Protein AF-A0A8J4YJU1-F1 (afdb_monomer_lite)

Foldseek 3Di:
DPPDQPALPLPPQVVLLVLLLVLLVVQCVPDDPLLVLLSVLLNCSSVVHQDPDDDDQDDDDPPCVSSVLSVLSVCLRVVVVDPDDPVRNVVSSVSNSCCSRQVSSLVSQPPDLLCNLVSLLVSLQVLVVCCVVPVVSSVVVNVVSFQVCLVNKQQSLLSPLVDPVQDLVLNLLLLVQLPPDPDDDDPTCNGDDPDSNPDGSSNRHDPNNCVNCVVVVHPPVVSPDRVVVVVVPVPDDDD

Organism: Chionoecetes opilio (NCBI:txid41210)

Radius of gyration: 21.13 Å; chains: 1; bounding box: 60×38×62 Å

Secondary structure (DSSP, 8-state):
----------TT-HHHHHHHHHHHHHHTTT--HHHHHHHHHHHHHHHTPPPS--PPPPP--TT-HHHHHHHHHHHHHTGGGS---HHHHHHHHHHHHHIIIIIHHHHHHTT-TTTHHHHHHHHHHHHHHHTTT-HHHHHHHHHHHHHSGGGG-HHHHGGGGG-SSS-HHHHHHHHHHHHH-S---S----S--S-GGG--HHHH--GGGGHHHHHTT--TTSSSS-THHHHTTS-----

Structure (mmCIF, N/CA/C/O backbone):
data_AF-A0A8J4YJU1-F1
#
_entry.id   AF-A0A8J4YJU1-F1
#
loop_
_atom_site.group_PDB
_atom_site.id
_atom_site.type_symbol
_atom_site.label_atom_id
_atom_site.label_alt_id
_atom_site.label_comp_id
_atom_site.label_asym_id
_atom_site.label_entity_id
_atom_site.label_seq_id
_atom_site.pdbx_PDB_ins_code
_atom_site.Cartn_x
_atom_site.Cartn_y
_atom_site.Cartn_z
_atom_site.occupancy
_atom_site.B_iso_or_equiv
_atom_site.auth_seq_id
_atom_site.auth_comp_id
_atom_site.auth_asym_id
_atom_site.auth_atom_id
_atom_site.pdbx_PDB_model_num
ATOM 1 N N . MET A 1 1 ? -31.299 1.429 21.268 1.00 31.48 1 MET A N 1
ATOM 2 C CA . MET A 1 1 ? -30.995 2.877 21.181 1.00 31.48 1 MET A CA 1
ATOM 3 C C . MET A 1 1 ? -29.673 3.032 20.426 1.00 31.48 1 MET A C 1
ATOM 5 O O . MET A 1 1 ? -28.617 3.051 21.039 1.00 31.48 1 MET A O 1
ATOM 9 N N . LEU A 1 2 ? -29.704 3.029 19.089 1.00 30.72 2 LEU A N 1
ATOM 10 C CA . LEU A 1 2 ? -28.494 3.161 18.266 1.00 30.72 2 LEU A CA 1
ATOM 11 C C . LEU A 1 2 ? -28.081 4.637 18.249 1.00 30.72 2 LEU A C 1
ATOM 13 O O . LEU A 1 2 ? -28.630 5.435 17.491 1.00 30.72 2 LEU A O 1
ATOM 17 N N . ARG A 1 3 ? -27.163 5.023 19.142 1.00 34.97 3 ARG A N 1
ATOM 18 C CA . ARG A 1 3 ? -26.584 6.370 19.140 1.00 34.97 3 ARG A CA 1
ATOM 19 C C . ARG A 1 3 ? -25.804 6.554 17.838 1.00 34.97 3 ARG A C 1
ATOM 21 O O . ARG A 1 3 ? -24.885 5.791 17.554 1.00 34.97 3 ARG A O 1
ATOM 28 N N . SER A 1 4 ? -26.222 7.557 17.066 1.00 39.06 4 SER A N 1
ATOM 29 C CA . SER A 1 4 ? -25.603 8.089 15.846 1.00 39.06 4 SER A CA 1
ATOM 30 C C . SER A 1 4 ? -24.122 7.706 15.686 1.00 39.06 4 SER A C 1
ATOM 32 O O . SER A 1 4 ? -23.240 8.275 16.333 1.00 39.06 4 SER A O 1
ATOM 34 N N . SER A 1 5 ? -23.865 6.750 14.788 1.00 40.56 5 SER A N 1
ATOM 35 C CA . SER A 1 5 ? -22.533 6.376 14.309 1.00 40.56 5 SER A CA 1
ATOM 36 C C . SER A 1 5 ? -21.845 7.608 13.719 1.00 40.56 5 SER A C 1
ATOM 38 O O . SER A 1 5 ? -22.197 8.093 12.641 1.00 40.56 5 SER A O 1
ATOM 40 N N . THR A 1 6 ? -20.866 8.160 14.435 1.00 41.94 6 THR A N 1
ATOM 41 C CA . THR A 1 6 ? -19.963 9.144 13.842 1.00 41.94 6 THR A CA 1
ATOM 42 C C . THR A 1 6 ? -19.070 8.393 12.859 1.00 41.94 6 THR A C 1
ATOM 44 O O . THR A 1 6 ? -18.197 7.620 13.243 1.00 41.94 6 THR A O 1
ATOM 47 N N . LYS A 1 7 ? -19.323 8.586 11.568 1.00 50.56 7 LYS A N 1
ATOM 48 C CA . LYS A 1 7 ? -18.615 7.934 10.460 1.00 50.56 7 LYS A CA 1
ATOM 49 C C . LYS A 1 7 ? -17.087 8.119 10.580 1.00 50.56 7 LYS A C 1
ATOM 51 O O . LYS A 1 7 ? -16.645 9.167 11.067 1.00 50.56 7 LYS A O 1
ATOM 56 N N . PRO A 1 8 ? -16.253 7.157 10.142 1.00 49.47 8 PRO A N 1
ATOM 57 C CA . PRO A 1 8 ? -14.841 7.433 9.891 1.00 49.47 8 PRO A CA 1
ATOM 58 C C . PRO A 1 8 ? -14.763 8.599 8.897 1.00 49.47 8 PRO A C 1
ATOM 60 O O . PRO A 1 8 ? -15.493 8.611 7.904 1.00 49.47 8 PRO A O 1
ATOM 63 N N . ARG A 1 9 ? -13.950 9.620 9.183 1.00 55.31 9 ARG A N 1
ATOM 64 C CA . ARG A 1 9 ? -13.856 10.829 8.351 1.00 55.31 9 ARG A CA 1
ATOM 65 C C . ARG A 1 9 ? -13.094 10.479 7.062 1.00 55.31 9 ARG A C 1
ATOM 67 O O . ARG A 1 9 ? -11.899 10.697 6.965 1.00 55.31 9 ARG A O 1
ATOM 74 N N . LEU A 1 10 ? -13.793 9.873 6.103 1.00 60.56 10 LEU A N 1
ATOM 75 C CA . LEU A 1 10 ? -13.289 9.493 4.775 1.00 60.56 10 LEU A CA 1
ATOM 76 C C . LEU A 1 10 ? -13.653 10.538 3.699 1.00 60.56 10 LEU A C 1
ATOM 78 O O . LEU A 1 10 ? -13.595 10.249 2.510 1.00 60.56 10 LEU A O 1
ATOM 82 N N . ALA A 1 11 ? -14.119 11.731 4.071 1.00 60.44 11 ALA A N 1
ATOM 83 C CA . ALA A 1 11 ? -14.528 12.752 3.103 1.00 60.44 11 ALA A CA 1
ATOM 84 C C . ALA A 1 11 ? -13.325 13.252 2.273 1.00 60.44 11 ALA A C 1
ATOM 86 O O . ALA A 1 11 ? -12.261 13.458 2.841 1.00 60.44 11 ALA A O 1
ATOM 87 N N . GLY A 1 12 ? -13.499 13.455 0.959 1.00 63.62 12 GLY A N 1
ATOM 88 C CA . GLY A 1 12 ? -12.500 14.124 0.105 1.00 63.62 12 GLY A CA 1
ATOM 89 C C . GLY A 1 12 ? -11.404 13.252 -0.528 1.00 63.62 12 GLY A C 1
ATOM 90 O O . GLY A 1 12 ? -10.445 13.799 -1.056 1.00 63.62 12 GLY A O 1
ATOM 91 N N . HIS A 1 13 ? -11.529 11.919 -0.509 1.00 81.94 13 HIS A N 1
ATOM 92 C CA . HIS A 1 13 ? -10.509 10.990 -1.037 1.00 81.94 13 HIS A CA 1
ATOM 93 C C . HIS A 1 13 ? -11.078 9.991 -2.052 1.00 81.94 13 HIS A C 1
ATOM 95 O O . HIS A 1 13 ? -10.902 8.777 -1.928 1.00 81.94 13 HIS A O 1
ATOM 101 N N . ASP A 1 14 ? -11.835 10.488 -3.027 1.00 85.50 14 ASP A N 1
ATOM 102 C CA . ASP A 1 14 ? -12.652 9.633 -3.894 1.00 85.50 14 ASP A CA 1
ATOM 103 C C . ASP A 1 14 ? -11.820 8.787 -4.864 1.00 85.50 14 ASP A C 1
ATOM 105 O O . ASP A 1 14 ? -12.199 7.655 -5.159 1.00 85.50 14 ASP A O 1
ATOM 109 N N . GLU A 1 15 ? -10.635 9.258 -5.260 1.00 90.12 15 GLU A N 1
ATOM 110 C CA . GLU A 1 15 ? -9.691 8.474 -6.062 1.00 90.12 15 GLU A CA 1
ATOM 111 C C . GLU A 1 15 ? -9.197 7.223 -5.315 1.00 90.12 15 GLU A C 1
ATOM 113 O O . GLU A 1 15 ? -9.306 6.109 -5.834 1.00 90.12 15 GLU A O 1
ATOM 118 N N . TRP A 1 16 ? -8.708 7.372 -4.078 1.00 92.88 16 TRP A N 1
ATOM 119 C CA . TRP A 1 16 ? -8.245 6.235 -3.274 1.00 92.88 16 TRP A CA 1
ATOM 120 C C . TRP A 1 16 ? -9.380 5.282 -2.910 1.00 92.88 16 TRP A C 1
ATOM 122 O O . TRP A 1 16 ? -9.196 4.067 -2.953 1.00 92.88 16 TRP A O 1
ATOM 132 N N . LYS A 1 17 ? -10.582 5.796 -2.622 1.00 93.06 17 LYS A N 1
ATOM 133 C CA . LYS A 1 17 ? -11.758 4.938 -2.412 1.00 93.06 17 LYS A CA 1
ATOM 134 C C . LYS A 1 17 ? -12.083 4.123 -3.658 1.00 93.06 17 LYS A C 1
ATOM 136 O O . LYS A 1 17 ? -12.269 2.914 -3.553 1.00 93.06 17 LYS A O 1
ATOM 141 N N . ARG A 1 18 ? -12.157 4.775 -4.822 1.00 93.88 18 ARG A N 1
ATOM 142 C CA . ARG A 1 18 ? -12.494 4.134 -6.099 1.00 93.88 18 ARG A CA 1
ATOM 143 C C . ARG A 1 18 ? -11.474 3.055 -6.450 1.00 93.88 18 ARG A C 1
ATOM 145 O O . ARG A 1 18 ? -11.855 1.907 -6.646 1.00 93.88 18 ARG A O 1
ATOM 152 N N . THR A 1 19 ? -10.190 3.404 -6.463 1.00 92.50 19 THR A N 1
ATOM 153 C CA . THR A 1 19 ? -9.107 2.463 -6.801 1.00 92.50 19 THR A CA 1
ATOM 154 C C . THR A 1 19 ? -9.012 1.312 -5.801 1.00 92.50 19 THR A C 1
ATOM 156 O O . THR A 1 19 ? -8.784 0.171 -6.200 1.00 92.50 19 THR A O 1
ATOM 159 N N . THR A 1 20 ? -9.265 1.565 -4.512 1.00 93.44 20 THR A N 1
ATOM 160 C CA . THR A 1 20 ? -9.373 0.492 -3.517 1.00 93.44 20 THR A CA 1
ATOM 161 C C . THR A 1 20 ? -10.532 -0.440 -3.848 1.00 93.44 20 THR A C 1
ATOM 163 O O . THR A 1 20 ? -10.317 -1.643 -3.947 1.00 93.44 20 THR A O 1
ATOM 166 N N . LEU A 1 21 ? -11.745 0.075 -4.074 1.00 93.44 21 LEU A N 1
ATOM 167 C CA . LEU A 1 21 ? -12.907 -0.754 -4.420 1.00 93.44 21 LEU A CA 1
ATOM 168 C C . LEU A 1 21 ? -12.675 -1.592 -5.689 1.00 93.44 21 LEU A C 1
ATOM 170 O O . LEU A 1 21 ? -13.066 -2.757 -5.723 1.00 93.44 21 LEU A O 1
ATOM 174 N N . GLU A 1 22 ? -12.007 -1.034 -6.700 1.00 91.75 22 GLU A N 1
ATOM 175 C CA . GLU A 1 22 ? -11.622 -1.756 -7.920 1.00 91.75 22 GLU A CA 1
ATOM 176 C C . GLU A 1 22 ? -10.658 -2.915 -7.630 1.00 91.75 22 GLU A C 1
ATOM 178 O O . GLU A 1 22 ? -10.859 -4.023 -8.133 1.00 91.75 22 GLU A O 1
ATOM 183 N N . ALA A 1 23 ? -9.640 -2.698 -6.792 1.00 89.94 23 ALA A N 1
ATOM 184 C CA . ALA A 1 23 ? -8.715 -3.755 -6.380 1.00 89.94 23 ALA A CA 1
ATOM 185 C C . ALA A 1 23 ? -9.422 -4.854 -5.568 1.00 89.94 23 ALA A C 1
ATOM 187 O O . ALA A 1 23 ? -9.207 -6.043 -5.812 1.00 89.94 23 ALA A O 1
ATOM 188 N N . LEU A 1 24 ? -10.324 -4.473 -4.655 1.00 90.31 24 LEU A N 1
ATOM 189 C CA . LEU A 1 24 ? -11.131 -5.419 -3.878 1.00 90.31 24 LEU A CA 1
ATOM 190 C C . LEU A 1 24 ? -12.014 -6.289 -4.778 1.00 90.31 24 LEU A C 1
ATOM 192 O O . LEU A 1 24 ? -12.088 -7.500 -4.576 1.00 90.31 24 LEU A O 1
ATOM 196 N N . ALA A 1 25 ? -12.663 -5.691 -5.780 1.00 87.06 25 ALA A N 1
ATOM 197 C CA . ALA A 1 25 ? -13.530 -6.410 -6.711 1.00 87.06 25 ALA A CA 1
ATOM 198 C C . ALA A 1 25 ? -12.761 -7.470 -7.514 1.00 87.06 25 ALA A C 1
ATOM 200 O O . ALA A 1 25 ? -13.253 -8.584 -7.682 1.00 87.06 25 ALA A O 1
ATOM 201 N N . LYS A 1 26 ? -11.531 -7.159 -7.944 1.00 81.62 26 LYS A N 1
ATOM 202 C CA . LYS A 1 26 ? -10.650 -8.114 -8.641 1.00 81.62 26 LYS A CA 1
ATOM 203 C C . LYS A 1 26 ? -10.229 -9.284 -7.745 1.00 81.62 26 LYS A C 1
ATOM 205 O O . LYS A 1 26 ? -10.115 -10.406 -8.226 1.00 81.62 26 LYS A O 1
ATOM 210 N N . ALA A 1 27 ? -10.027 -9.040 -6.451 1.00 77.50 27 ALA A N 1
ATOM 211 C CA . ALA A 1 27 ? -9.574 -10.057 -5.503 1.00 77.50 27 ALA A CA 1
ATOM 212 C C . ALA A 1 27 ? -10.706 -10.901 -4.880 1.00 77.50 27 ALA A C 1
ATOM 214 O O . ALA A 1 27 ? -10.459 -11.988 -4.350 1.00 77.50 27 ALA A O 1
ATOM 215 N N . ALA A 1 28 ? -11.958 -10.440 -4.931 1.00 64.75 28 ALA A N 1
ATOM 216 C CA . ALA A 1 28 ? -13.095 -11.110 -4.293 1.00 64.75 28 ALA A CA 1
ATOM 217 C C . ALA A 1 28 ? -13.354 -12.543 -4.811 1.00 64.75 28 ALA A C 1
ATOM 219 O O . ALA A 1 28 ? -13.949 -13.347 -4.097 1.00 64.75 28 ALA A O 1
ATOM 220 N N . ALA A 1 29 ? -12.882 -12.879 -6.017 1.00 62.66 29 ALA A N 1
ATOM 221 C CA . ALA A 1 29 ? -13.071 -14.192 -6.635 1.00 62.66 29 ALA A CA 1
ATOM 222 C C . ALA A 1 29 ? -12.100 -15.284 -6.138 1.00 62.66 29 ALA A C 1
ATOM 224 O O . ALA A 1 29 ? -12.361 -16.465 -6.346 1.00 62.66 29 ALA A O 1
ATOM 225 N N . THR A 1 30 ? -10.982 -14.922 -5.500 1.00 64.06 30 THR A N 1
ATOM 226 C CA . THR A 1 30 ? -9.835 -15.837 -5.299 1.00 64.06 30 THR A CA 1
ATOM 227 C C . THR A 1 30 ? -9.232 -15.795 -3.892 1.00 64.06 30 THR A C 1
ATOM 229 O O . THR A 1 30 ? -8.165 -16.360 -3.648 1.00 64.06 30 THR A O 1
ATOM 232 N N . THR A 1 31 ? -9.884 -15.127 -2.937 1.00 67.56 31 THR A N 1
ATOM 233 C CA . THR A 1 31 ? -9.266 -14.787 -1.648 1.00 67.56 31 THR A CA 1
ATOM 234 C C . THR A 1 31 ? -9.595 -15.754 -0.508 1.00 67.56 31 THR A C 1
ATOM 236 O O . THR A 1 31 ? -10.733 -16.170 -0.301 1.00 67.56 31 THR A O 1
ATOM 239 N N . ARG A 1 32 ? -8.555 -16.072 0.278 1.00 74.00 32 ARG A N 1
ATOM 240 C CA . ARG A 1 32 ? -8.620 -16.799 1.556 1.00 74.00 32 ARG A CA 1
ATOM 241 C C . ARG A 1 32 ? -9.524 -16.072 2.563 1.00 74.00 32 ARG A C 1
ATOM 243 O O . ARG A 1 32 ? -9.665 -14.853 2.511 1.00 74.00 32 ARG A O 1
ATOM 250 N N . ASP A 1 33 ? -10.094 -16.809 3.512 1.00 79.06 33 ASP A N 1
ATOM 251 C CA . ASP A 1 33 ? -11.120 -16.331 4.452 1.00 79.06 33 ASP A CA 1
ATOM 252 C C . ASP A 1 33 ? -10.840 -14.990 5.165 1.00 79.06 33 ASP A C 1
ATOM 254 O O . ASP A 1 33 ? -11.747 -14.170 5.304 1.00 79.06 33 ASP A O 1
ATOM 258 N N . ASP A 1 34 ? -9.613 -14.741 5.625 1.00 82.00 34 ASP A N 1
ATOM 259 C CA . ASP A 1 34 ? -9.222 -13.486 6.287 1.00 82.00 34 ASP A CA 1
ATOM 260 C C . ASP A 1 34 ? -9.083 -12.317 5.302 1.00 82.00 34 ASP A C 1
ATOM 262 O O . ASP A 1 34 ? -9.402 -11.175 5.629 1.00 82.00 34 ASP A O 1
ATOM 266 N N . TYR A 1 35 ? -8.659 -12.596 4.073 1.00 87.12 35 TYR A N 1
ATOM 267 C CA . TYR A 1 35 ? -8.571 -11.595 3.012 1.00 87.12 35 TYR A CA 1
ATOM 268 C C . TYR A 1 35 ? -9.969 -11.175 2.565 1.00 87.12 35 TYR A C 1
ATOM 270 O O . TYR A 1 35 ? -10.228 -9.984 2.405 1.00 87.12 35 TYR A O 1
ATOM 278 N N . LYS A 1 36 ? -10.897 -12.132 2.454 1.00 86.88 36 LYS A N 1
ATOM 279 C CA . LYS A 1 36 ? -12.309 -11.842 2.189 1.00 86.88 36 LYS A CA 1
ATOM 280 C C . LYS A 1 36 ? -12.896 -10.925 3.263 1.00 86.88 36 LYS A C 1
ATOM 282 O O . LYS A 1 36 ? -13.544 -9.935 2.939 1.00 86.88 36 LYS A O 1
ATOM 287 N N . GLU A 1 37 ? -12.611 -11.202 4.533 1.00 88.56 37 GLU A N 1
ATOM 288 C CA . GLU A 1 37 ? -13.063 -10.352 5.634 1.00 88.56 37 GLU A CA 1
ATOM 289 C C . GLU A 1 37 ? -12.475 -8.932 5.568 1.00 88.56 37 GLU A C 1
ATOM 291 O O . GLU A 1 37 ? -13.224 -7.962 5.714 1.00 88.56 37 GLU A O 1
ATOM 296 N N . LEU A 1 38 ? -11.170 -8.775 5.304 1.00 90.69 38 LEU A N 1
ATOM 297 C CA . LEU A 1 38 ? -10.582 -7.444 5.109 1.00 90.69 38 LEU A CA 1
ATOM 298 C C . LEU A 1 38 ? -11.255 -6.705 3.944 1.00 90.69 38 LEU A C 1
ATOM 300 O O . LEU A 1 38 ? -11.555 -5.516 4.078 1.00 90.69 38 LEU A O 1
ATOM 304 N N . ALA A 1 39 ? -11.502 -7.391 2.825 1.00 91.12 39 ALA A N 1
ATOM 305 C CA . ALA A 1 39 ? -12.133 -6.803 1.648 1.00 91.12 39 ALA A CA 1
ATOM 306 C C . ALA A 1 39 ? -13.555 -6.317 1.959 1.00 91.12 39 ALA A C 1
ATOM 308 O O . ALA A 1 39 ? -13.890 -5.162 1.698 1.00 91.12 39 ALA A O 1
ATOM 309 N N . GLU A 1 40 ? -14.376 -7.162 2.581 1.00 90.25 40 GLU A N 1
ATOM 310 C CA . GLU A 1 40 ? -15.753 -6.825 2.948 1.00 90.25 40 GLU A CA 1
ATOM 311 C C . GLU A 1 40 ? -15.818 -5.658 3.937 1.00 90.25 40 GLU A C 1
ATOM 313 O O . GLU A 1 40 ? -16.619 -4.737 3.758 1.00 90.25 40 GLU A O 1
ATOM 318 N N . LEU A 1 41 ? -14.973 -5.667 4.972 1.00 91.62 41 LEU A N 1
ATOM 319 C CA . LEU A 1 41 ? -14.936 -4.599 5.971 1.00 91.62 41 LEU A CA 1
ATOM 320 C C . LEU A 1 41 ? -14.460 -3.278 5.368 1.00 91.62 41 LEU A C 1
ATOM 322 O O . LEU A 1 41 ? -15.056 -2.239 5.646 1.00 91.62 41 LEU A O 1
ATOM 326 N N . THR A 1 42 ? -13.434 -3.314 4.518 1.00 93.00 42 THR A N 1
ATOM 327 C CA . THR A 1 42 ? -12.944 -2.129 3.801 1.00 93.00 42 THR A CA 1
ATOM 328 C C . THR A 1 42 ? -14.031 -1.556 2.894 1.00 93.00 42 THR A C 1
ATOM 330 O O . THR A 1 42 ? -14.320 -0.361 2.960 1.00 93.00 42 THR A O 1
ATOM 333 N N . ALA A 1 43 ? -14.698 -2.400 2.101 1.00 92.44 43 ALA A N 1
ATOM 334 C CA . ALA A 1 43 ? -15.768 -1.970 1.204 1.00 92.44 43 ALA A CA 1
ATOM 335 C C . ALA A 1 43 ? -16.946 -1.344 1.967 1.00 92.44 43 ALA A C 1
ATOM 337 O O . ALA A 1 43 ? -17.412 -0.264 1.602 1.00 92.44 43 ALA A O 1
ATOM 338 N N . LYS A 1 44 ? -17.394 -1.977 3.058 1.00 91.25 44 LYS A N 1
ATOM 339 C CA . LYS A 1 44 ? -18.459 -1.440 3.920 1.00 91.25 44 LYS A CA 1
ATOM 340 C C . LYS A 1 44 ? -18.050 -0.117 4.562 1.00 91.25 44 LYS A C 1
ATOM 342 O O . LYS A 1 44 ? -18.833 0.829 4.547 1.00 91.25 44 LYS A O 1
ATOM 347 N N . ALA A 1 45 ? -16.810 -0.003 5.042 1.00 91.31 45 ALA A N 1
ATOM 348 C CA . ALA A 1 45 ? -16.300 1.240 5.616 1.00 91.31 45 ALA A CA 1
ATOM 349 C C . ALA A 1 45 ? -16.308 2.397 4.604 1.00 91.31 45 ALA A C 1
ATOM 351 O O . ALA A 1 45 ? -16.739 3.497 4.948 1.00 91.31 45 ALA A O 1
ATOM 352 N N . ILE A 1 46 ? -15.891 2.145 3.355 1.00 91.62 46 ILE A N 1
ATOM 353 C CA . ILE A 1 46 ? -15.917 3.138 2.267 1.00 91.62 46 ILE A CA 1
ATOM 354 C C . ILE A 1 46 ? -17.351 3.582 1.957 1.00 91.62 46 ILE A C 1
ATOM 356 O O . ILE A 1 46 ? -17.598 4.777 1.795 1.00 91.62 46 ILE A O 1
ATOM 360 N N . LYS A 1 47 ? -18.300 2.639 1.915 1.00 89.00 47 LYS A N 1
ATOM 361 C CA . LYS A 1 47 ? -19.727 2.915 1.673 1.00 89.00 47 LYS A CA 1
ATOM 362 C C . LYS A 1 47 ? -20.448 3.532 2.878 1.00 89.00 47 LYS A C 1
ATOM 364 O O . LYS A 1 47 ? -21.576 3.995 2.749 1.00 89.00 47 LYS A O 1
ATOM 369 N N . GLY A 1 48 ? -19.808 3.561 4.048 1.00 85.31 48 GLY A N 1
ATOM 370 C CA . GLY A 1 48 ? -20.433 4.000 5.296 1.00 85.31 48 GLY A CA 1
ATOM 371 C C . GLY A 1 48 ? -21.489 3.023 5.822 1.00 85.31 48 GLY A C 1
ATOM 372 O O . GLY A 1 48 ? -22.383 3.432 6.561 1.00 85.31 48 GLY A O 1
ATOM 373 N N . GLU A 1 49 ? -21.391 1.752 5.439 1.00 85.88 49 GLU A N 1
ATOM 374 C CA . GLU A 1 49 ? -22.272 0.674 5.874 1.00 85.88 49 GLU A CA 1
ATOM 375 C C . GLU A 1 49 ? -21.747 0.039 7.166 1.00 85.88 49 GLU A C 1
ATOM 377 O O . GLU A 1 49 ? -20.543 -0.163 7.344 1.00 85.88 49 GLU A O 1
ATOM 382 N N . VAL A 1 50 ? -22.665 -0.324 8.062 1.00 75.94 50 VAL A N 1
ATOM 383 C CA . VAL A 1 50 ? -22.341 -1.129 9.244 1.00 75.94 50 VAL A CA 1
ATOM 384 C C . VAL A 1 50 ? -22.565 -2.601 8.887 1.00 75.94 50 VAL A C 1
ATOM 386 O O . VAL A 1 50 ? -23.666 -2.954 8.459 1.00 75.94 50 VAL A O 1
ATOM 389 N N . PRO A 1 51 ? -21.558 -3.480 9.028 1.00 74.31 51 PRO A N 1
ATOM 390 C CA . PRO A 1 51 ? -21.754 -4.908 8.804 1.00 74.31 51 PRO A CA 1
ATOM 391 C C . PRO A 1 51 ? -22.837 -5.479 9.735 1.00 74.31 51 PRO A C 1
ATOM 393 O O . PRO A 1 51 ? -22.903 -5.135 10.909 1.00 74.31 51 PRO A O 1
ATOM 396 N N . THR A 1 52 ? -23.691 -6.362 9.215 1.00 71.06 52 THR A N 1
ATOM 397 C CA . THR A 1 52 ? -24.755 -7.026 9.994 1.00 71.06 52 THR A CA 1
ATOM 398 C C . THR A 1 52 ? -24.264 -8.279 10.715 1.00 71.06 52 THR A C 1
ATOM 400 O O . THR A 1 52 ? -24.801 -8.656 11.752 1.00 71.06 52 THR A O 1
ATOM 403 N N . THR A 1 53 ? -23.220 -8.917 10.185 1.00 75.44 53 THR A N 1
ATOM 404 C CA . THR A 1 53 ? -22.561 -10.085 10.766 1.00 75.44 53 THR A CA 1
ATOM 405 C C . THR A 1 53 ? -21.060 -9.840 10.844 1.00 75.44 53 THR A C 1
ATOM 407 O O . THR A 1 53 ? -20.457 -9.242 9.949 1.00 75.44 53 THR A O 1
ATOM 410 N N . PHE A 1 54 ? -20.451 -10.303 11.934 1.00 73.06 54 PHE A N 1
ATOM 411 C CA . PHE A 1 54 ? -19.016 -10.188 12.163 1.00 73.06 54 PHE A CA 1
ATOM 412 C C . PHE A 1 54 ? -18.448 -11.537 12.561 1.00 73.06 54 PHE A C 1
ATOM 414 O O . PHE A 1 54 ? -18.994 -12.226 13.426 1.00 73.06 54 PHE A O 1
ATOM 421 N N . ARG A 1 55 ? -17.308 -11.896 11.970 1.00 79.12 55 ARG A N 1
ATOM 422 C CA . ARG A 1 55 ? -16.538 -13.044 12.440 1.00 79.12 55 ARG A CA 1
ATOM 423 C C . ARG A 1 55 ? -15.859 -12.675 13.753 1.00 79.12 55 ARG A C 1
ATOM 425 O O . ARG A 1 55 ? -15.398 -11.538 13.932 1.00 79.12 55 ARG A O 1
ATOM 432 N N . LYS A 1 56 ? -15.784 -13.638 14.674 1.00 74.19 56 LYS A N 1
ATOM 433 C CA . LYS A 1 56 ? -14.988 -13.461 15.889 1.00 74.19 56 LYS A CA 1
ATOM 434 C C . LYS A 1 56 ? -13.541 -13.194 15.478 1.00 74.19 56 LYS A C 1
ATOM 436 O O . LYS A 1 56 ? -13.041 -13.866 14.575 1.00 74.19 56 LYS A O 1
ATOM 441 N N . PRO A 1 57 ? -12.878 -12.211 16.091 1.00 67.38 57 PRO A N 1
ATOM 442 C CA . PRO A 1 57 ? -11.505 -11.936 15.731 1.00 67.38 57 PRO A CA 1
ATOM 443 C C . PRO A 1 57 ? -10.589 -13.142 16.017 1.00 67.38 57 PRO A C 1
ATOM 445 O O . PRO A 1 57 ? -10.683 -13.758 17.078 1.00 67.38 57 PRO A O 1
ATOM 448 N N . GLY A 1 58 ? -9.756 -13.511 15.039 1.00 68.25 58 GLY A N 1
ATOM 449 C CA . GLY A 1 58 ? -8.840 -14.652 15.140 1.00 68.25 58 GLY A CA 1
ATOM 450 C C . GLY A 1 58 ? -7.597 -14.355 15.984 1.00 68.25 58 GLY A C 1
ATOM 451 O O . GLY A 1 58 ? -7.357 -13.219 16.372 1.00 68.25 58 GLY A O 1
ATOM 452 N N . ALA A 1 59 ? -6.768 -15.370 16.246 1.00 69.50 59 ALA A N 1
ATOM 453 C CA . ALA A 1 59 ? -5.595 -15.233 17.114 1.00 69.50 59 ALA A CA 1
ATOM 454 C C . ALA A 1 59 ? -4.667 -14.063 16.711 1.00 69.50 59 ALA A C 1
ATOM 456 O O . ALA A 1 59 ? -4.171 -13.998 15.579 1.00 69.50 59 ALA A O 1
ATOM 457 N N . HIS A 1 60 ? -4.402 -13.165 17.666 1.00 65.19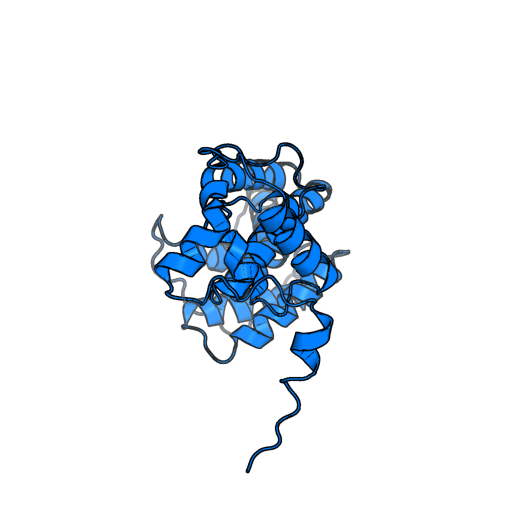 60 HIS A N 1
ATOM 458 C CA . HIS A 1 60 ? -3.474 -12.049 17.508 1.00 65.19 60 HIS A CA 1
ATOM 459 C C . HIS A 1 60 ? -2.025 -12.542 17.650 1.00 65.19 60 HIS A C 1
ATOM 461 O O . HIS A 1 60 ? -1.602 -12.960 18.724 1.00 65.19 60 HIS A O 1
ATOM 467 N N . HIS A 1 61 ? -1.246 -12.463 16.568 1.00 67.56 61 HIS A N 1
ATOM 468 C CA . HIS A 1 61 ? 0.190 -12.757 16.566 1.00 67.56 61 HIS A CA 1
ATOM 469 C C . HIS A 1 61 ? 0.960 -11.568 15.983 1.00 67.56 61 HIS A C 1
ATOM 471 O O . HIS A 1 61 ? 0.496 -10.943 15.026 1.00 67.56 61 HIS A O 1
ATOM 477 N N . TYR A 1 62 ? 2.151 -11.260 16.511 1.00 62.03 62 TYR A N 1
ATOM 478 C CA . TYR A 1 62 ? 2.938 -10.094 16.078 1.00 62.03 62 TYR A CA 1
ATOM 479 C C . TYR A 1 62 ? 3.234 -10.086 14.571 1.00 62.03 62 TYR A C 1
ATOM 481 O O . TYR A 1 62 ? 3.203 -9.018 13.963 1.00 62.03 62 TYR A O 1
ATOM 489 N N . ALA A 1 63 ? 3.427 -11.267 13.976 1.00 60.62 63 ALA A N 1
ATOM 490 C CA . ALA A 1 63 ? 3.708 -11.445 12.548 1.00 60.62 63 ALA A CA 1
ATOM 491 C C . ALA A 1 63 ? 2.487 -11.281 11.615 1.00 60.62 63 ALA A C 1
ATOM 493 O O . ALA A 1 63 ? 2.642 -11.299 10.398 1.00 60.62 63 ALA A O 1
ATOM 494 N N . ARG A 1 64 ? 1.260 -11.148 12.142 1.00 78.00 64 ARG A N 1
ATOM 495 C CA . ARG A 1 64 ? 0.029 -11.112 11.329 1.00 78.00 64 ARG A CA 1
ATOM 496 C C . ARG A 1 64 ? -0.540 -9.700 11.236 1.00 78.00 64 ARG A C 1
ATOM 498 O O . ARG A 1 64 ? -1.538 -9.376 11.876 1.00 78.00 64 ARG A O 1
ATOM 505 N N . TRP A 1 65 ? 0.085 -8.861 10.411 1.00 85.06 65 TRP A N 1
ATOM 506 C CA . TRP A 1 65 ? -0.372 -7.486 10.170 1.00 85.06 65 TRP A CA 1
ATOM 507 C C . TRP A 1 65 ? -1.823 -7.411 9.654 1.00 85.06 65 TRP A C 1
ATOM 509 O O . TRP A 1 65 ? -2.602 -6.603 10.148 1.00 85.06 65 TRP A O 1
ATOM 519 N N . MET A 1 66 ? -2.229 -8.331 8.770 1.00 86.56 66 MET A N 1
ATOM 520 C CA . MET A 1 66 ? -3.614 -8.479 8.293 1.00 86.56 66 MET A CA 1
ATOM 521 C C . MET A 1 66 ? -4.645 -8.526 9.430 1.00 86.56 66 MET A C 1
ATOM 523 O O . MET A 1 66 ? -5.646 -7.813 9.401 1.00 86.56 66 MET A O 1
ATOM 527 N N . ALA A 1 67 ? -4.383 -9.333 10.465 1.00 87.25 67 ALA A N 1
ATOM 528 C CA . ALA A 1 67 ? -5.284 -9.433 11.605 1.00 87.25 67 ALA A CA 1
ATOM 529 C C . ALA A 1 67 ? -5.424 -8.065 12.283 1.00 87.25 67 ALA A C 1
ATOM 531 O O . ALA A 1 67 ? -6.541 -7.598 12.486 1.00 87.25 67 ALA A O 1
ATOM 532 N N . LYS A 1 68 ? -4.306 -7.375 12.549 1.00 90.19 68 LYS A N 1
ATOM 533 C CA . LYS A 1 68 ? -4.311 -6.023 13.136 1.00 90.19 68 LYS A CA 1
ATOM 534 C C . LYS A 1 68 ? -5.114 -5.033 12.291 1.00 90.19 68 LYS A C 1
ATOM 536 O O . LYS A 1 68 ? -5.845 -4.224 12.858 1.00 90.19 68 LYS A O 1
ATOM 541 N N . ALA A 1 69 ? -5.033 -5.127 10.963 1.00 92.44 69 ALA A N 1
ATOM 542 C CA . ALA A 1 69 ? -5.819 -4.294 10.059 1.00 92.44 69 ALA A CA 1
ATOM 543 C C . ALA A 1 69 ? -7.331 -4.542 10.215 1.00 92.44 69 ALA A C 1
ATOM 545 O O . ALA A 1 69 ? -8.092 -3.600 10.440 1.00 92.44 69 ALA A O 1
ATOM 546 N N . ILE A 1 70 ? -7.756 -5.810 10.206 1.00 91.38 70 ILE A N 1
ATOM 547 C CA . ILE A 1 70 ? -9.154 -6.217 10.434 1.00 91.38 70 ILE A CA 1
ATOM 548 C C . ILE A 1 70 ? -9.652 -5.735 11.804 1.00 91.38 70 ILE A C 1
ATOM 550 O O . ILE A 1 70 ? -10.723 -5.135 11.898 1.00 91.38 70 ILE A O 1
ATOM 554 N N . TYR A 1 71 ? -8.870 -5.957 12.865 1.00 90.88 71 TYR A N 1
ATOM 555 C CA . TYR A 1 71 ? -9.196 -5.498 14.218 1.00 90.88 71 TYR A CA 1
ATOM 556 C C . TYR A 1 71 ? -9.372 -3.980 14.278 1.00 90.88 71 TYR A C 1
ATOM 558 O O . TYR A 1 71 ? -10.355 -3.503 14.839 1.00 90.88 71 TYR A O 1
ATOM 566 N N . THR A 1 72 ? -8.459 -3.228 13.664 1.00 93.12 72 THR A N 1
ATOM 567 C CA . THR A 1 72 ? -8.493 -1.759 13.649 1.00 93.12 72 THR A CA 1
ATOM 568 C C . THR A 1 72 ? -9.766 -1.239 12.978 1.00 93.12 72 THR A C 1
ATOM 570 O O . THR A 1 72 ? -10.439 -0.365 13.529 1.00 93.12 72 THR A O 1
ATOM 573 N N . ILE A 1 73 ? -10.154 -1.806 11.828 1.00 92.56 73 ILE A N 1
ATOM 574 C CA . ILE A 1 73 ? -11.394 -1.416 11.138 1.00 92.56 73 ILE A CA 1
ATOM 575 C C . ILE A 1 73 ? -12.616 -1.748 12.004 1.00 92.56 73 ILE A C 1
ATOM 577 O O . ILE A 1 73 ? -13.471 -0.886 12.210 1.00 92.56 73 ILE A O 1
ATOM 581 N N . LYS A 1 74 ? -12.690 -2.963 12.564 1.00 90.62 74 LYS A N 1
ATOM 582 C CA . LYS A 1 74 ? -13.809 -3.377 13.429 1.00 90.62 74 LYS A CA 1
ATOM 583 C C . LYS A 1 74 ? -13.946 -2.484 14.655 1.00 90.62 74 LYS A C 1
ATOM 585 O O . LYS A 1 74 ? -15.032 -1.979 14.919 1.00 90.62 74 LYS A O 1
ATOM 590 N N . MET A 1 75 ? -12.856 -2.251 15.383 1.00 91.19 75 MET A N 1
ATOM 591 C CA . MET A 1 75 ? -12.865 -1.367 16.548 1.00 91.19 75 MET A CA 1
ATOM 592 C C . MET A 1 75 ? -13.317 0.043 16.169 1.00 91.19 75 MET A C 1
ATOM 594 O O . MET A 1 75 ? -14.065 0.662 16.914 1.00 91.19 75 MET A O 1
ATOM 598 N N . THR A 1 76 ? -12.929 0.539 14.991 1.00 91.69 76 THR A N 1
ATOM 599 C CA . THR A 1 76 ? -13.382 1.848 14.501 1.00 91.69 76 THR A CA 1
ATOM 600 C C . THR A 1 76 ? -14.881 1.869 14.209 1.00 91.69 76 THR A C 1
ATOM 602 O O . THR A 1 76 ? -15.545 2.853 14.533 1.00 91.69 76 THR A O 1
ATOM 605 N N . MET A 1 77 ? -15.433 0.801 13.624 1.00 89.00 77 MET A N 1
ATOM 606 C CA . MET A 1 77 ? -16.875 0.670 13.366 1.00 89.00 77 MET A CA 1
ATOM 607 C C . MET A 1 77 ? -17.694 0.601 14.661 1.00 89.00 77 MET A C 1
ATOM 609 O O . MET A 1 77 ? -18.785 1.160 14.725 1.00 89.00 77 MET A O 1
ATOM 613 N N . PHE A 1 78 ? -17.146 -0.037 15.694 1.00 87.81 78 PHE A N 1
ATOM 614 C CA . PHE A 1 78 ? -17.785 -0.245 16.996 1.00 87.81 78 PHE A CA 1
ATOM 615 C C . PHE A 1 78 ? -17.291 0.695 18.092 1.00 87.81 78 PHE A C 1
ATOM 617 O O . PHE A 1 78 ? -17.531 0.452 19.266 1.00 87.81 78 PHE A O 1
ATOM 624 N N . LYS A 1 79 ? -16.607 1.782 17.741 1.00 89.06 79 LYS A N 1
ATOM 625 C CA . LYS A 1 79 ? -15.965 2.686 18.709 1.00 89.06 79 LYS A CA 1
ATOM 626 C C . LYS A 1 79 ? -16.889 3.215 19.813 1.00 89.06 79 LYS A C 1
ATOM 628 O O . LYS A 1 79 ? -16.397 3.572 20.871 1.00 89.06 79 LYS A O 1
ATOM 633 N N . ASN A 1 80 ? -18.198 3.280 19.557 1.00 88.75 80 ASN A N 1
ATOM 634 C CA . ASN A 1 80 ? -19.200 3.741 20.519 1.00 88.75 80 ASN A CA 1
ATOM 635 C C . ASN A 1 80 ? -19.499 2.703 21.617 1.00 88.75 80 ASN A C 1
ATOM 637 O O . ASN A 1 80 ? -20.078 3.063 22.635 1.00 88.75 80 ASN A O 1
ATOM 641 N N . GLU A 1 81 ? -19.111 1.445 21.407 1.00 88.88 81 GLU A N 1
ATOM 642 C CA . GLU A 1 81 ? -19.282 0.332 22.348 1.00 88.88 81 GLU A CA 1
ATOM 643 C C . GLU A 1 81 ? -18.077 0.175 23.293 1.00 88.88 81 GLU A C 1
ATOM 645 O O . GLU A 1 81 ? -18.078 -0.690 24.164 1.00 88.88 81 GLU A O 1
ATOM 650 N N . PHE A 1 82 ? -17.031 0.988 23.115 1.00 87.50 82 PHE A N 1
ATOM 651 C CA . PHE A 1 82 ? -15.808 0.942 23.910 1.00 87.50 82 PHE A CA 1
ATOM 652 C C . PHE A 1 82 ? -15.594 2.260 24.650 1.00 87.50 82 PHE A C 1
ATOM 654 O O . PHE A 1 82 ? -15.807 3.345 24.106 1.00 87.50 82 PHE A O 1
ATOM 661 N N . GLU A 1 83 ? -15.069 2.171 25.866 1.00 93.00 83 GLU A N 1
ATOM 662 C CA . GLU A 1 83 ? -14.580 3.328 26.613 1.00 93.00 83 GLU A CA 1
ATOM 663 C C . GLU A 1 83 ? -13.179 3.707 26.117 1.00 93.00 83 GLU A C 1
ATOM 665 O O . GLU A 1 83 ? -12.163 3.348 26.705 1.00 93.00 83 GLU A O 1
ATOM 670 N N . LEU A 1 84 ? -13.118 4.397 24.976 1.00 92.69 84 LEU A N 1
ATOM 671 C CA . LEU A 1 84 ? -11.862 4.885 24.406 1.00 92.69 84 LEU A CA 1
ATOM 672 C C . LEU A 1 84 ? -11.566 6.298 24.895 1.00 92.69 84 LEU A C 1
ATOM 674 O O . LEU A 1 84 ? -12.403 7.201 24.798 1.00 92.69 84 LEU A O 1
ATOM 678 N N . THR A 1 85 ? -10.329 6.534 25.319 1.00 95.94 85 THR A N 1
ATOM 679 C CA . THR A 1 85 ? -9.854 7.899 25.533 1.00 95.94 85 THR A CA 1
ATOM 680 C C . THR A 1 85 ? -9.888 8.679 24.210 1.00 95.94 85 THR A C 1
ATOM 682 O O . THR A 1 85 ? -9.731 8.103 23.126 1.00 95.94 85 THR A O 1
ATOM 685 N N . PRO A 1 86 ? -9.995 10.021 24.245 1.00 94.25 86 PRO A N 1
ATOM 686 C CA . PRO A 1 86 ? -9.959 10.829 23.025 1.00 94.25 86 PRO A CA 1
ATOM 687 C C . PRO A 1 86 ? -8.701 10.594 22.176 1.00 94.25 86 PRO A C 1
ATOM 689 O O . PRO A 1 86 ? -8.738 10.727 20.954 1.00 94.25 86 PRO A O 1
ATOM 692 N N . ARG A 1 87 ? -7.576 10.250 22.816 1.00 94.69 87 ARG A N 1
ATOM 693 C CA . ARG A 1 87 ? -6.321 9.923 22.133 1.00 94.69 87 ARG A CA 1
ATOM 694 C C . ARG A 1 87 ? -6.418 8.592 21.390 1.00 94.69 87 ARG A C 1
ATOM 696 O O . ARG A 1 87 ? -6.048 8.546 20.220 1.00 94.69 87 ARG A O 1
ATOM 703 N N . GLU A 1 88 ? -6.905 7.544 22.049 1.00 93.81 88 GLU A N 1
ATOM 704 C CA . GLU A 1 88 ? -7.066 6.218 21.440 1.00 93.81 88 GLU A CA 1
ATOM 705 C C . GLU A 1 88 ? -8.045 6.264 20.278 1.00 93.81 88 GLU A C 1
ATOM 707 O O . GLU A 1 88 ? -7.727 5.762 19.205 1.00 93.81 88 GLU A O 1
ATOM 712 N N . LEU A 1 89 ? -9.184 6.940 20.453 1.00 93.88 89 LEU A N 1
ATOM 713 C CA . LEU A 1 89 ? -10.170 7.102 19.392 1.00 93.88 89 LEU A CA 1
ATOM 714 C C . LEU A 1 89 ? -9.563 7.769 18.150 1.00 93.88 89 LEU A C 1
ATOM 716 O O . LEU A 1 89 ? -9.745 7.272 17.039 1.00 93.88 89 LEU A O 1
ATOM 720 N N . ARG A 1 90 ? -8.805 8.860 18.325 1.00 93.56 90 ARG A N 1
ATOM 721 C CA . ARG A 1 90 ? -8.130 9.532 17.203 1.00 93.56 90 ARG A CA 1
ATOM 722 C C . ARG A 1 90 ? -7.135 8.612 16.505 1.00 93.56 90 ARG A C 1
ATOM 724 O O . ARG A 1 90 ? -7.219 8.445 15.294 1.00 93.56 90 ARG A O 1
ATOM 731 N N . SER A 1 91 ? -6.236 7.974 17.256 1.00 93.12 91 SER A N 1
ATOM 732 C CA . SER A 1 91 ? -5.238 7.064 16.677 1.00 93.12 91 SER A CA 1
ATOM 733 C C . SER A 1 91 ? -5.880 5.871 15.965 1.00 93.12 91 SER A C 1
ATOM 735 O O . SER A 1 91 ? -5.431 5.482 14.890 1.00 93.12 91 SER A O 1
ATOM 737 N N . LEU A 1 92 ? -6.959 5.322 16.523 1.00 94.38 92 LEU A N 1
ATOM 738 C CA . LEU A 1 92 ? -7.728 4.236 15.928 1.00 94.38 92 LEU A CA 1
ATOM 739 C C . LEU A 1 92 ? -8.357 4.660 14.591 1.00 94.38 92 LEU A C 1
ATOM 741 O O . LEU A 1 92 ? -8.219 3.953 13.594 1.00 94.38 92 LEU A O 1
ATOM 745 N N . GLN A 1 93 ? -8.987 5.837 14.548 1.00 93.50 93 GLN A N 1
ATOM 746 C CA . GLN A 1 93 ? -9.576 6.382 13.323 1.00 93.50 93 GLN A CA 1
ATOM 747 C C . GLN A 1 93 ? -8.519 6.679 12.256 1.00 93.50 93 GLN A C 1
ATOM 749 O O . GLN A 1 93 ? -8.705 6.292 11.106 1.00 93.50 93 GLN A O 1
ATOM 754 N N . GLU A 1 94 ? -7.410 7.323 12.623 1.00 94.62 94 GLU A N 1
ATOM 755 C C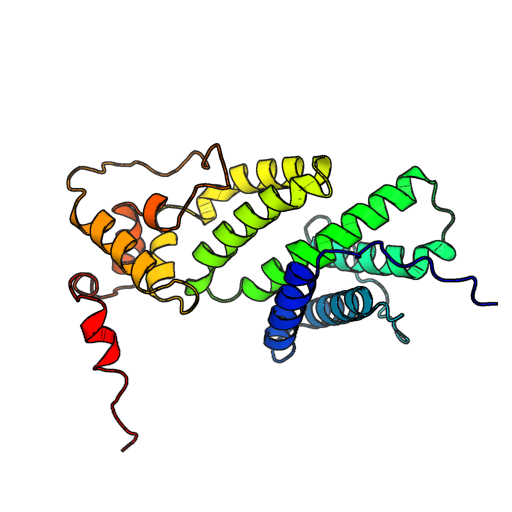A . GLU A 1 94 ? -6.305 7.632 11.706 1.00 94.62 94 GLU A CA 1
ATOM 756 C C . GLU A 1 94 ? -5.707 6.361 11.089 1.00 94.62 94 GLU A C 1
ATOM 758 O O . GLU A 1 94 ? -5.517 6.289 9.873 1.00 94.62 94 GLU A O 1
ATOM 763 N N . MET A 1 95 ? -5.473 5.329 11.907 1.00 95.06 95 MET A N 1
ATOM 764 C CA . MET A 1 95 ? -4.982 4.039 11.422 1.00 95.06 95 MET A CA 1
ATOM 765 C C . MET A 1 95 ? -6.007 3.327 10.541 1.00 95.06 95 MET A C 1
ATOM 767 O O . MET A 1 95 ? -5.635 2.771 9.510 1.00 95.06 95 MET A O 1
ATOM 771 N N . SER A 1 96 ? -7.292 3.358 10.899 1.00 94.94 96 SER A N 1
ATOM 772 C CA . SER A 1 96 ? -8.345 2.766 10.071 1.00 94.94 96 SER A CA 1
ATOM 773 C C . SER A 1 96 ? -8.449 3.451 8.712 1.00 94.94 96 SER A C 1
ATOM 775 O O . SER A 1 96 ? -8.609 2.759 7.711 1.00 94.94 96 SER A O 1
ATOM 777 N N . VAL A 1 97 ? -8.346 4.782 8.655 1.00 94.50 97 VAL A N 1
ATOM 778 C CA . VAL A 1 97 ? -8.356 5.539 7.393 1.00 94.50 97 VAL A CA 1
ATOM 779 C C . VAL A 1 97 ? -7.156 5.154 6.531 1.00 94.50 97 VAL A C 1
ATOM 781 O O . VAL A 1 97 ? -7.339 4.844 5.356 1.00 94.50 97 VAL A O 1
ATOM 784 N N . PHE A 1 98 ? -5.958 5.069 7.116 1.00 95.75 98 PHE A N 1
ATOM 785 C CA . PHE A 1 98 ? -4.763 4.607 6.406 1.00 95.75 98 PHE A CA 1
ATOM 786 C C . PHE A 1 98 ? -4.941 3.193 5.836 1.00 95.75 98 PHE A C 1
ATOM 788 O O . PHE A 1 98 ? -4.632 2.940 4.670 1.00 95.75 98 PHE A O 1
ATOM 795 N N . ILE A 1 99 ? -5.471 2.272 6.647 1.00 95.75 99 ILE A N 1
ATOM 796 C CA . ILE A 1 99 ? -5.702 0.890 6.224 1.00 95.75 99 ILE A CA 1
ATOM 797 C C . ILE A 1 99 ? -6.655 0.848 5.029 1.00 95.75 99 ILE A C 1
ATOM 799 O O . ILE A 1 99 ? -6.370 0.171 4.044 1.00 95.75 99 ILE A O 1
ATOM 803 N N . ILE A 1 100 ? -7.768 1.575 5.128 1.00 94.88 100 ILE A N 1
ATOM 804 C CA . ILE A 1 100 ? -8.836 1.578 4.129 1.00 94.88 100 ILE A CA 1
ATOM 805 C C . ILE A 1 100 ? -8.379 2.224 2.821 1.00 94.88 100 ILE A C 1
ATOM 807 O O . ILE A 1 100 ? -8.690 1.695 1.762 1.00 94.88 100 ILE A O 1
ATOM 811 N N . LEU A 1 101 ? -7.678 3.360 2.878 1.00 94.25 101 LEU A N 1
ATOM 812 C CA . LEU A 1 101 ? -7.355 4.149 1.685 1.00 94.25 101 LEU A CA 1
ATOM 813 C C . LEU A 1 101 ? -6.061 3.716 0.991 1.00 94.25 101 LEU A C 1
ATOM 815 O O . LEU A 1 101 ? -5.959 3.854 -0.223 1.00 94.25 101 LEU A O 1
ATOM 819 N N . ILE A 1 102 ? -5.075 3.223 1.745 1.00 94.69 102 ILE A N 1
ATOM 820 C CA . ILE A 1 102 ? -3.727 2.965 1.223 1.00 94.69 102 ILE A CA 1
ATOM 821 C C . ILE A 1 102 ? -3.402 1.473 1.260 1.00 94.69 102 ILE A C 1
ATOM 823 O O . ILE A 1 102 ? -3.162 0.852 0.223 1.00 94.69 102 ILE A O 1
ATOM 827 N N . TYR A 1 103 ? -3.400 0.880 2.456 1.00 93.88 103 TYR A N 1
ATOM 828 C CA . TYR A 1 103 ? -2.878 -0.474 2.651 1.00 93.88 103 TYR A CA 1
ATOM 829 C C . TYR A 1 103 ? -3.736 -1.556 1.987 1.00 93.88 103 TYR A C 1
ATOM 831 O O . TYR A 1 103 ? -3.182 -2.480 1.396 1.00 93.88 103 TYR A O 1
ATOM 839 N N . ALA A 1 104 ? -5.068 -1.466 2.077 1.00 93.62 104 ALA A N 1
ATOM 840 C CA . ALA A 1 104 ? -5.959 -2.494 1.543 1.00 93.62 104 ALA A CA 1
ATOM 841 C C . ALA A 1 104 ? -5.713 -2.713 0.046 1.00 93.62 104 ALA A C 1
ATOM 843 O O . ALA A 1 104 ? -5.454 -3.838 -0.368 1.00 93.62 104 ALA A O 1
ATOM 844 N N . ARG A 1 105 ? -5.695 -1.641 -0.754 1.00 93.00 105 ARG A N 1
ATOM 845 C CA . ARG A 1 105 ? -5.385 -1.726 -2.186 1.00 93.00 105 ARG A CA 1
ATOM 846 C C . ARG A 1 105 ? -4.021 -2.380 -2.435 1.00 93.00 105 ARG A C 1
ATOM 848 O O . ARG A 1 105 ? -3.963 -3.370 -3.156 1.00 93.00 105 ARG A O 1
ATOM 855 N N . ALA A 1 106 ? -2.962 -1.893 -1.782 1.00 92.12 106 ALA A N 1
ATOM 856 C CA . ALA A 1 106 ? -1.613 -2.442 -1.946 1.00 92.12 106 ALA A CA 1
ATOM 857 C C . ALA A 1 106 ? -1.542 -3.945 -1.626 1.00 92.12 106 ALA A C 1
ATOM 859 O O . ALA A 1 106 ? -0.869 -4.701 -2.320 1.00 92.12 106 ALA A O 1
ATOM 860 N N . TRP A 1 107 ? -2.287 -4.399 -0.613 1.00 91.19 107 TRP A N 1
ATOM 861 C CA . TRP A 1 107 ? -2.369 -5.814 -0.267 1.00 91.19 107 TRP A CA 1
ATOM 862 C C . TRP A 1 107 ? -2.981 -6.667 -1.382 1.00 91.19 107 TRP A C 1
ATOM 864 O O . TRP A 1 107 ? -2.458 -7.730 -1.710 1.00 91.19 107 TRP A O 1
ATOM 874 N N . PHE A 1 108 ? -4.101 -6.225 -1.954 1.00 90.12 108 PHE A N 1
ATOM 875 C CA . PHE A 1 108 ? -4.828 -7.012 -2.953 1.00 90.12 108 PHE A CA 1
ATOM 876 C C . PHE A 1 108 ? -4.193 -6.975 -4.345 1.00 90.12 108 PHE A C 1
ATOM 878 O O . PHE A 1 108 ? -4.467 -7.857 -5.155 1.00 90.12 108 PHE A O 1
ATOM 885 N N . GLU A 1 109 ? -3.319 -6.008 -4.617 1.00 89.62 109 GLU A N 1
ATOM 886 C CA . GLU A 1 109 ? -2.567 -5.928 -5.873 1.00 89.62 109 GLU A CA 1
ATOM 887 C C . GLU A 1 109 ? -1.218 -6.669 -5.835 1.00 89.62 109 GLU A C 1
ATOM 889 O O . GLU A 1 109 ? -0.636 -6.930 -6.885 1.00 89.62 109 GLU A O 1
ATOM 894 N N . ALA A 1 110 ? -0.746 -7.075 -4.653 1.00 87.25 110 ALA A N 1
ATOM 895 C CA . ALA A 1 110 ? 0.526 -7.775 -4.457 1.00 87.25 110 ALA A CA 1
ATOM 896 C C . ALA A 1 110 ? 0.719 -9.145 -5.166 1.00 87.25 110 ALA A C 1
ATOM 898 O O . ALA A 1 110 ? 1.875 -9.505 -5.386 1.00 87.25 110 ALA A O 1
ATOM 899 N N . PRO A 1 111 ? -0.311 -9.951 -5.516 1.00 85.81 111 PRO A N 1
ATOM 900 C CA . PRO A 1 111 ? -0.079 -11.319 -6.001 1.00 85.81 111 PRO A CA 1
ATOM 901 C C . PRO A 1 111 ? 0.664 -11.455 -7.338 1.00 85.81 111 PRO A C 1
ATOM 903 O O . PRO A 1 111 ? 1.254 -12.506 -7.587 1.00 85.81 111 PRO A O 1
ATOM 906 N N . LEU A 1 112 ? 0.615 -10.448 -8.220 1.00 85.69 112 LEU A N 1
ATOM 907 C CA . LEU A 1 112 ? 1.215 -10.545 -9.552 1.00 85.69 112 LEU A CA 1
ATOM 908 C C . LEU A 1 112 ? 2.622 -9.938 -9.569 1.00 85.69 112 LEU A C 1
ATOM 910 O O . LEU A 1 112 ? 2.781 -8.723 -9.491 1.00 85.69 112 LEU A O 1
ATOM 914 N N . ALA A 1 113 ? 3.637 -10.786 -9.753 1.00 87.50 113 ALA A N 1
ATOM 915 C CA . ALA A 1 113 ? 5.041 -10.370 -9.747 1.00 87.50 113 ALA A CA 1
ATOM 916 C C . ALA A 1 113 ? 5.376 -9.315 -10.819 1.00 87.50 113 ALA A C 1
ATOM 918 O O . ALA A 1 113 ? 6.144 -8.399 -10.548 1.00 87.50 113 ALA A O 1
ATOM 919 N N . ALA A 1 114 ? 4.768 -9.402 -12.009 1.00 89.81 114 ALA A N 1
ATOM 920 C CA . ALA A 1 114 ? 4.955 -8.404 -13.066 1.00 89.81 114 ALA A CA 1
ATOM 921 C C . ALA A 1 114 ? 4.464 -7.008 -12.648 1.00 89.81 114 ALA A C 1
ATOM 923 O O . ALA A 1 114 ? 5.076 -6.008 -13.008 1.00 89.81 114 ALA A O 1
ATOM 924 N N . ASP A 1 115 ? 3.390 -6.935 -11.858 1.00 91.50 115 ASP A N 1
ATOM 925 C CA . ASP A 1 115 ? 2.832 -5.668 -11.380 1.00 91.50 115 ASP A CA 1
ATOM 926 C C . ASP A 1 115 ? 3.543 -5.147 -10.127 1.00 91.50 115 ASP A C 1
ATOM 928 O O . ASP A 1 115 ? 3.392 -3.970 -9.804 1.00 91.50 115 ASP A O 1
ATOM 932 N N . ALA A 1 116 ? 4.304 -5.992 -9.420 1.00 90.12 116 ALA A N 1
ATOM 933 C CA . ALA A 1 116 ? 4.914 -5.641 -8.141 1.00 90.12 116 ALA A CA 1
ATOM 934 C C . ALA A 1 116 ? 5.730 -4.337 -8.208 1.00 90.12 116 ALA A C 1
ATOM 936 O O . ALA A 1 116 ? 5.440 -3.455 -7.399 1.00 90.12 116 ALA A O 1
ATOM 937 N N . PRO A 1 117 ? 6.621 -4.106 -9.201 1.00 91.12 117 PRO A N 1
ATOM 938 C CA . PRO A 1 117 ? 7.385 -2.863 -9.242 1.00 91.12 117 PRO A CA 1
ATOM 939 C C . PRO A 1 117 ? 6.511 -1.616 -9.406 1.00 91.12 117 PRO A C 1
ATOM 941 O O . PRO A 1 117 ? 6.730 -0.595 -8.755 1.00 91.12 117 PRO A O 1
ATOM 944 N N . PHE A 1 118 ? 5.482 -1.704 -10.254 1.00 92.06 118 PHE A N 1
ATOM 945 C CA . PHE A 1 118 ? 4.530 -0.615 -10.454 1.00 92.06 118 PHE A CA 1
ATOM 946 C C . PHE A 1 118 ? 3.713 -0.350 -9.185 1.00 92.06 118 PHE A C 1
ATOM 948 O O . PHE A 1 118 ? 3.531 0.804 -8.796 1.00 92.06 118 PHE A O 1
ATOM 955 N N . ASN A 1 119 ? 3.223 -1.407 -8.532 1.00 92.38 119 ASN A N 1
ATOM 956 C CA . ASN A 1 119 ? 2.405 -1.302 -7.326 1.00 92.38 119 ASN A CA 1
ATOM 957 C C . ASN A 1 119 ? 3.208 -0.726 -6.155 1.00 92.38 119 ASN A C 1
ATOM 959 O O . ASN A 1 119 ? 2.703 0.134 -5.437 1.00 92.38 119 ASN A O 1
ATOM 963 N N . ASP A 1 120 ? 4.456 -1.159 -5.988 1.00 91.00 120 ASP A N 1
ATOM 964 C CA . ASP A 1 120 ? 5.366 -0.677 -4.950 1.00 91.00 120 ASP A CA 1
ATOM 965 C C . ASP A 1 120 ? 5.711 0.802 -5.155 1.00 91.00 120 ASP A C 1
ATOM 967 O O . ASP A 1 120 ? 5.621 1.595 -4.213 1.00 91.00 120 ASP A O 1
ATOM 971 N N . LEU A 1 121 ? 6.026 1.212 -6.389 1.00 91.00 121 LEU A N 1
ATOM 972 C CA . LEU A 1 121 ? 6.273 2.621 -6.706 1.00 91.00 121 LEU A CA 1
ATOM 973 C C . LEU A 1 121 ? 5.009 3.475 -6.516 1.00 91.00 121 LEU A C 1
ATOM 975 O O . LEU A 1 121 ? 5.062 4.555 -5.928 1.00 91.00 121 LEU A O 1
ATOM 979 N N . THR A 1 122 ? 3.851 2.967 -6.939 1.00 92.25 122 THR A N 1
ATOM 980 C CA . THR A 1 122 ? 2.554 3.629 -6.731 1.00 92.25 122 THR A CA 1
ATOM 981 C C . THR A 1 122 ? 2.252 3.793 -5.244 1.00 92.25 122 THR A C 1
ATOM 983 O O . THR A 1 122 ? 1.869 4.879 -4.811 1.00 92.25 122 THR A O 1
ATOM 986 N N . LEU A 1 123 ? 2.483 2.757 -4.431 1.00 92.81 123 LEU A N 1
ATOM 987 C CA . LEU A 1 123 ? 2.348 2.835 -2.978 1.00 92.81 123 LEU A CA 1
ATOM 988 C C . LEU A 1 123 ? 3.288 3.894 -2.396 1.00 92.81 123 LEU A C 1
ATOM 990 O O . LEU A 1 123 ? 2.875 4.654 -1.523 1.00 92.81 123 LEU A O 1
ATOM 994 N N . PHE A 1 124 ? 4.523 3.988 -2.884 1.00 90.81 124 PHE A N 1
ATOM 995 C CA . PHE A 1 124 ? 5.477 4.997 -2.432 1.00 90.81 124 PHE A CA 1
ATOM 996 C C . PHE A 1 124 ? 5.004 6.429 -2.735 1.00 90.81 124 PHE A C 1
ATOM 998 O O . PHE A 1 124 ? 5.051 7.291 -1.852 1.00 90.81 124 PHE A O 1
ATOM 1005 N N . HIS A 1 125 ? 4.457 6.665 -3.931 1.00 91.81 125 HIS A N 1
ATOM 1006 C CA . HIS A 1 125 ? 3.823 7.935 -4.302 1.00 91.81 125 HIS A CA 1
ATOM 1007 C C . HIS A 1 125 ? 2.600 8.247 -3.442 1.00 91.81 125 HIS A C 1
ATOM 1009 O O . HIS A 1 125 ? 2.446 9.369 -2.957 1.00 91.81 125 HIS A O 1
ATOM 1015 N N . ASP A 1 126 ? 1.734 7.262 -3.224 1.00 93.19 126 ASP A N 1
ATOM 1016 C CA . ASP A 1 126 ? 0.517 7.454 -2.444 1.00 93.19 126 ASP A CA 1
ATOM 1017 C C . ASP A 1 126 ? 0.810 7.689 -0.965 1.00 93.19 126 ASP A C 1
ATOM 1019 O O . ASP A 1 126 ? 0.137 8.509 -0.348 1.00 93.19 126 ASP A O 1
ATOM 1023 N N . LEU A 1 127 ? 1.855 7.074 -0.405 1.00 93.19 127 LEU A N 1
ATOM 1024 C CA . LEU A 1 127 ? 2.342 7.405 0.934 1.00 93.19 127 LEU A CA 1
ATOM 1025 C C . LEU A 1 127 ? 2.786 8.867 1.020 1.00 93.19 127 LEU A C 1
ATOM 1027 O O . LEU A 1 127 ? 2.406 9.554 1.963 1.00 93.19 127 LEU A O 1
ATOM 1031 N N . HIS A 1 128 ? 3.522 9.361 0.023 1.00 91.38 128 HIS A N 1
ATOM 1032 C CA . HIS A 1 128 ? 3.939 10.761 -0.018 1.00 91.38 128 HIS A CA 1
ATOM 1033 C C . HIS A 1 128 ? 2.749 11.724 -0.124 1.00 91.38 128 HIS A C 1
ATOM 1035 O O . HIS A 1 128 ? 2.685 12.694 0.624 1.00 91.38 128 HIS A O 1
ATOM 1041 N N . LYS A 1 129 ? 1.762 11.434 -0.981 1.00 91.69 129 LYS A N 1
ATOM 1042 C CA . LYS A 1 129 ? 0.510 12.211 -1.070 1.00 91.69 129 LYS A CA 1
ATOM 1043 C C . LYS A 1 129 ? -0.315 12.134 0.221 1.00 91.69 129 LYS A C 1
ATOM 1045 O O . LYS A 1 129 ? -0.919 13.113 0.645 1.00 91.69 129 LYS A O 1
ATOM 1050 N N . TYR A 1 130 ? -0.325 10.981 0.891 1.00 93.25 130 TYR A N 1
ATOM 1051 C CA . TYR A 1 130 ? -1.033 10.779 2.160 1.00 93.25 130 TYR A CA 1
ATOM 1052 C C . TYR A 1 130 ? -0.474 11.640 3.300 1.00 93.25 130 TYR A C 1
ATOM 1054 O O . TYR A 1 130 ? -1.155 11.857 4.306 1.00 93.25 130 TYR A O 1
ATOM 1062 N N . ARG A 1 131 ? 0.739 12.181 3.144 1.00 92.94 131 ARG A N 1
ATOM 1063 C CA . ARG A 1 131 ? 1.341 13.131 4.082 1.00 92.94 131 ARG A CA 1
ATOM 1064 C C . ARG A 1 131 ? 0.459 14.351 4.345 1.00 92.94 131 ARG A C 1
ATOM 1066 O O . ARG A 1 131 ? 0.431 14.812 5.486 1.00 92.94 131 ARG A O 1
ATOM 1073 N N . ASP A 1 132 ? -0.286 14.811 3.341 1.00 91.06 132 ASP A N 1
ATOM 1074 C CA . ASP A 1 132 ? -1.208 15.949 3.459 1.00 91.06 132 ASP A CA 1
ATOM 1075 C C . ASP A 1 132 ? -2.393 15.643 4.387 1.00 91.06 132 ASP A C 1
ATOM 1077 O O . ASP A 1 132 ? -2.944 16.543 5.019 1.00 91.06 132 ASP A O 1
ATOM 1081 N N . LEU A 1 133 ? -2.763 14.363 4.516 1.00 90.31 133 LEU A N 1
ATOM 1082 C CA . LEU A 1 133 ? -3.815 13.915 5.426 1.00 90.31 133 LEU A CA 1
ATOM 1083 C C . LEU A 1 133 ? -3.268 13.575 6.816 1.00 90.31 133 LEU A C 1
ATOM 1085 O O . LEU A 1 133 ? -3.870 13.926 7.832 1.00 90.31 133 LEU A O 1
ATOM 1089 N N . ASN A 1 134 ? -2.151 12.849 6.876 1.00 94.06 134 ASN A N 1
ATOM 1090 C CA . ASN A 1 134 ? -1.507 12.473 8.129 1.00 94.06 134 ASN A CA 1
ATOM 1091 C C . ASN A 1 134 ? 0.000 12.280 7.930 1.00 94.06 134 ASN A C 1
ATOM 1093 O O . ASN A 1 134 ? 0.480 11.185 7.612 1.00 94.06 134 ASN A O 1
ATOM 1097 N N . SER A 1 135 ? 0.754 13.348 8.186 1.00 94.88 135 SER A N 1
ATOM 1098 C CA . SER A 1 135 ? 2.210 13.356 8.051 1.00 94.88 135 SER A CA 1
ATOM 1099 C C . SER A 1 135 ? 2.894 12.343 8.960 1.00 94.88 135 SER A C 1
ATOM 1101 O O . SER A 1 135 ? 3.827 11.674 8.537 1.00 94.88 135 SER A O 1
ATOM 1103 N N . LYS A 1 136 ? 2.388 12.137 10.179 1.00 95.62 136 LYS A N 1
ATOM 1104 C CA . LYS A 1 136 ? 2.973 11.189 11.133 1.00 95.62 136 LYS A CA 1
ATOM 1105 C C . LYS A 1 136 ? 2.934 9.748 10.619 1.00 95.62 136 LYS A C 1
ATOM 1107 O O . LYS A 1 136 ? 3.939 9.044 10.717 1.00 95.62 136 LYS A O 1
ATOM 1112 N N . ILE A 1 137 ? 1.787 9.300 10.105 1.00 94.94 137 ILE A N 1
ATOM 1113 C CA . ILE A 1 137 ? 1.649 7.955 9.528 1.00 94.94 137 ILE A CA 1
ATOM 1114 C C . ILE A 1 137 ? 2.462 7.864 8.239 1.00 94.94 137 ILE A C 1
ATOM 1116 O O . ILE A 1 137 ? 3.237 6.922 8.089 1.00 94.94 137 ILE A O 1
ATOM 1120 N N . SER A 1 138 ? 2.333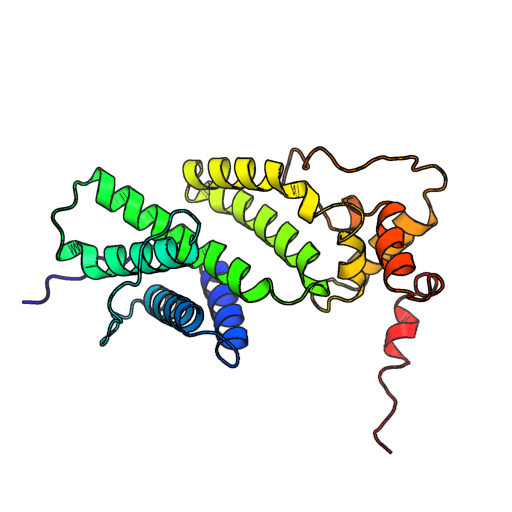 8.851 7.348 1.00 94.56 138 SER A N 1
ATOM 1121 C CA . SER A 1 138 ? 3.096 8.911 6.099 1.00 94.56 138 SER A CA 1
ATOM 1122 C C . SER A 1 138 ? 4.599 8.785 6.346 1.00 94.56 138 SER A C 1
ATOM 1124 O O . SER A 1 138 ? 5.227 7.865 5.835 1.00 94.56 138 SER A O 1
ATOM 1126 N N . ASP A 1 139 ? 5.178 9.644 7.186 1.00 94.06 139 ASP A N 1
ATOM 1127 C CA . ASP A 1 139 ? 6.620 9.690 7.435 1.00 94.06 139 ASP A CA 1
ATOM 1128 C C . ASP A 1 139 ? 7.119 8.375 8.063 1.00 94.06 139 ASP A C 1
ATOM 1130 O O . ASP A 1 139 ? 8.186 7.868 7.704 1.00 94.06 139 ASP A O 1
ATOM 1134 N N . ALA A 1 140 ? 6.331 7.766 8.958 1.00 94.44 140 ALA A N 1
ATOM 1135 C CA . ALA A 1 140 ? 6.644 6.459 9.536 1.00 94.44 140 ALA A CA 1
ATOM 1136 C C . ALA A 1 140 ? 6.617 5.333 8.485 1.00 94.44 140 ALA A C 1
ATOM 1138 O O . ALA A 1 140 ? 7.505 4.470 8.473 1.00 94.44 140 ALA A O 1
ATOM 1139 N N . MET A 1 141 ? 5.629 5.350 7.589 1.00 92.25 141 MET A N 1
ATOM 1140 C CA . MET A 1 141 ? 5.485 4.358 6.525 1.00 92.25 141 MET A CA 1
ATOM 1141 C C . MET A 1 141 ? 6.542 4.534 5.439 1.00 92.25 141 MET A C 1
ATOM 1143 O O . MET A 1 141 ? 7.186 3.553 5.094 1.00 92.25 141 MET A O 1
ATOM 1147 N N . VAL A 1 142 ? 6.813 5.758 4.979 1.00 91.19 142 VAL A N 1
ATOM 1148 C CA . VAL A 1 142 ? 7.907 6.076 4.047 1.00 91.19 142 VAL A CA 1
ATOM 1149 C C . VAL A 1 142 ? 9.241 5.627 4.634 1.00 91.19 142 VAL A C 1
ATOM 1151 O O . VAL A 1 142 ? 10.000 4.932 3.964 1.00 91.19 142 VAL A O 1
ATOM 1154 N N . LYS A 1 143 ? 9.526 5.933 5.906 1.00 91.06 143 LYS A N 1
ATOM 1155 C CA . LYS A 1 143 ? 10.753 5.473 6.578 1.00 91.06 143 LYS A CA 1
ATOM 1156 C C . LYS A 1 143 ? 10.870 3.948 6.592 1.00 91.06 143 LYS A C 1
ATOM 1158 O O . LYS A 1 143 ? 11.969 3.422 6.434 1.00 91.06 143 LYS A O 1
ATOM 1163 N N . THR A 1 144 ? 9.761 3.245 6.798 1.00 89.62 144 THR A N 1
ATOM 1164 C CA . THR A 1 144 ? 9.720 1.776 6.784 1.00 89.62 144 THR A CA 1
ATOM 1165 C C . THR A 1 144 ? 9.910 1.240 5.369 1.00 89.62 144 THR A C 1
ATOM 1167 O O . THR A 1 144 ? 10.759 0.383 5.153 1.00 89.62 144 THR A O 1
ATOM 1170 N N . PHE A 1 145 ? 9.203 1.804 4.394 1.00 88.06 145 PHE A N 1
ATOM 1171 C CA . PHE A 1 145 ? 9.296 1.444 2.985 1.00 88.06 145 PHE A CA 1
ATOM 1172 C C . PHE A 1 145 ? 10.721 1.627 2.456 1.00 88.06 145 PHE A C 1
ATOM 1174 O O . PHE A 1 145 ? 11.266 0.713 1.852 1.00 88.06 145 PHE A O 1
ATOM 1181 N N . LYS A 1 146 ? 11.398 2.733 2.801 1.00 85.94 146 LYS A N 1
ATOM 1182 C CA . LYS A 1 146 ? 12.805 2.976 2.436 1.00 85.94 146 LYS A CA 1
ATOM 1183 C C . LYS A 1 146 ? 13.764 1.882 2.939 1.00 85.94 146 LYS A C 1
ATOM 1185 O O . LYS A 1 146 ? 14.754 1.606 2.274 1.00 85.94 146 LYS A O 1
ATOM 1190 N N . ARG A 1 147 ? 13.476 1.222 4.072 1.00 84.56 147 ARG A N 1
ATOM 1191 C CA . ARG A 1 147 ? 14.267 0.074 4.582 1.00 84.56 147 ARG A CA 1
ATOM 1192 C C . ARG A 1 147 ? 14.017 -1.220 3.806 1.00 84.56 147 ARG A C 1
ATOM 1194 O O . ARG A 1 147 ? 14.852 -2.117 3.830 1.00 84.56 147 ARG A O 1
ATOM 1201 N N . HIS A 1 148 ? 12.867 -1.310 3.149 1.00 81.38 148 HIS A N 1
ATOM 1202 C CA . HIS A 1 148 ? 12.433 -2.445 2.339 1.00 81.38 148 HIS A CA 1
ATOM 1203 C C . HIS A 1 148 ? 12.502 -2.149 0.837 1.00 81.38 148 HIS A C 1
ATOM 1205 O O . HIS A 1 148 ? 12.084 -2.969 0.031 1.00 81.38 148 HIS A O 1
ATOM 1211 N N . PHE A 1 149 ? 13.078 -1.008 0.453 1.00 79.94 149 PHE A N 1
ATOM 1212 C CA . PHE A 1 149 ? 13.141 -0.568 -0.938 1.00 79.94 149 PHE A CA 1
ATOM 1213 C C . PHE A 1 149 ? 13.959 -1.514 -1.822 1.00 79.94 149 PHE A C 1
ATOM 1215 O O . PHE A 1 149 ? 13.777 -1.540 -3.027 1.00 79.94 149 PHE A O 1
ATOM 1222 N N . TRP A 1 150 ? 14.808 -2.349 -1.220 1.00 73.31 150 TRP A N 1
ATOM 1223 C CA . TRP A 1 150 ? 15.535 -3.402 -1.923 1.00 73.31 150 TRP A CA 1
ATOM 1224 C C . TRP A 1 150 ? 14.622 -4.448 -2.592 1.00 73.31 150 TRP A C 1
ATOM 1226 O O . TRP A 1 150 ? 15.086 -5.133 -3.497 1.00 73.31 150 TRP A O 1
ATOM 1236 N N . TYR A 1 151 ? 13.346 -4.575 -2.189 1.00 69.19 151 TYR A N 1
ATOM 1237 C CA . TYR A 1 151 ? 12.356 -5.382 -2.921 1.00 69.19 151 TYR A CA 1
ATOM 1238 C C . TYR A 1 151 ? 11.957 -4.741 -4.255 1.00 69.19 151 TYR A C 1
ATOM 1240 O O . TYR A 1 151 ? 11.775 -5.448 -5.239 1.00 69.19 151 TYR A O 1
ATOM 1248 N N . LEU A 1 152 ? 11.938 -3.408 -4.322 1.00 71.88 152 LEU A N 1
ATOM 1249 C CA . LEU A 1 152 ? 11.925 -2.644 -5.572 1.00 71.88 152 LEU A CA 1
ATOM 1250 C C . LEU A 1 152 ? 13.365 -2.489 -6.106 1.00 71.88 152 LEU A C 1
ATOM 1252 O O . LEU A 1 152 ? 13.776 -1.439 -6.594 1.00 71.88 152 LEU A O 1
ATOM 1256 N N . GLY A 1 153 ? 14.175 -3.530 -5.909 1.00 67.44 153 GLY A N 1
ATOM 1257 C CA . GLY A 1 153 ? 15.566 -3.573 -6.315 1.00 67.44 153 GLY A CA 1
ATOM 1258 C C . GLY A 1 153 ? 15.711 -3.719 -7.824 1.00 67.44 153 GLY A C 1
ATOM 1259 O O . GLY A 1 153 ? 14.785 -4.115 -8.537 1.00 67.44 153 GLY A O 1
ATOM 1260 N N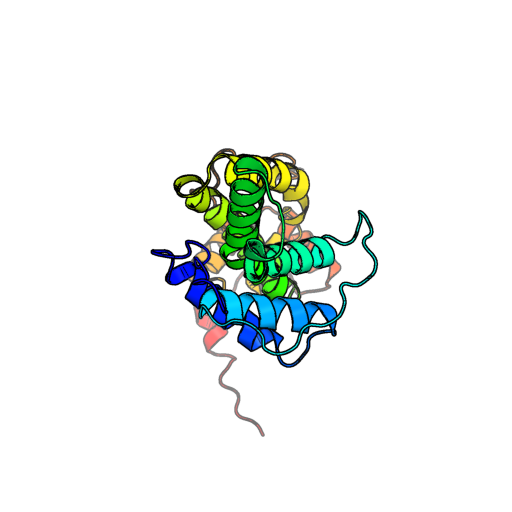 . THR A 1 154 ? 16.929 -3.434 -8.272 1.00 66.00 154 THR A N 1
ATOM 1261 C CA . THR A 1 154 ? 17.378 -3.472 -9.668 1.00 66.00 154 THR A CA 1
ATOM 1262 C C . THR A 1 154 ? 16.935 -4.716 -10.418 1.00 66.00 154 THR A C 1
ATOM 1264 O O . THR A 1 154 ? 16.571 -4.634 -11.577 1.00 66.00 154 THR A O 1
ATOM 1267 N N . ASP A 1 155 ? 16.904 -5.871 -9.764 1.00 72.56 155 ASP A N 1
ATOM 1268 C CA . ASP A 1 155 ? 16.685 -7.134 -10.462 1.00 72.56 155 ASP A CA 1
ATOM 1269 C C . ASP A 1 155 ? 15.189 -7.335 -10.765 1.00 72.56 155 ASP A C 1
ATOM 1271 O O . ASP A 1 155 ? 14.818 -7.852 -11.818 1.00 72.56 155 ASP A O 1
ATOM 1275 N N . LEU A 1 156 ? 14.304 -6.886 -9.869 1.00 80.06 156 LEU A N 1
ATOM 1276 C CA . LEU A 1 156 ? 12.860 -7.125 -9.963 1.00 80.06 156 LEU A CA 1
ATOM 1277 C C . LEU A 1 156 ? 12.126 -6.053 -10.771 1.00 80.06 156 LEU A C 1
ATOM 1279 O O . LEU A 1 156 ? 11.082 -6.353 -11.351 1.00 80.06 156 LEU A O 1
ATOM 1283 N N . VAL A 1 157 ? 12.673 -4.835 -10.882 1.00 87.50 157 VAL A N 1
ATOM 1284 C CA . VAL A 1 157 ? 12.047 -3.759 -11.673 1.00 87.50 157 VAL A CA 1
ATOM 1285 C C . VAL A 1 157 ? 11.878 -4.146 -13.148 1.00 87.50 157 VAL A C 1
ATOM 1287 O O . VAL A 1 157 ? 10.902 -3.746 -13.783 1.00 87.50 157 VAL A O 1
ATOM 1290 N N . GLY A 1 158 ? 12.755 -5.006 -13.676 1.00 86.00 158 GLY A N 1
ATOM 1291 C CA . GLY A 1 158 ? 12.656 -5.537 -15.037 1.00 86.00 158 GLY A CA 1
ATOM 1292 C C . GLY A 1 158 ? 11.352 -6.296 -15.315 1.00 86.00 158 GLY A C 1
ATOM 1293 O O . GLY A 1 158 ? 10.857 -6.269 -16.443 1.00 86.00 158 GLY A O 1
ATOM 1294 N N . LEU A 1 159 ? 10.728 -6.897 -14.293 1.00 87.50 159 LEU A N 1
ATOM 1295 C CA . LEU A 1 159 ? 9.447 -7.598 -14.439 1.00 87.50 159 LEU A CA 1
ATOM 1296 C C . LEU A 1 159 ? 8.298 -6.659 -14.836 1.00 87.50 159 LEU A C 1
ATOM 1298 O O . LEU A 1 159 ? 7.330 -7.106 -15.454 1.00 87.50 159 LEU A O 1
ATOM 1302 N N . ALA A 1 160 ? 8.423 -5.356 -14.559 1.00 90.81 160 ALA A N 1
ATOM 1303 C CA . ALA A 1 160 ? 7.414 -4.359 -14.912 1.00 90.81 160 ALA A CA 1
ATOM 1304 C C . ALA A 1 160 ? 7.221 -4.221 -16.435 1.00 90.81 160 ALA A C 1
ATOM 1306 O O . ALA A 1 160 ? 6.150 -3.813 -16.888 1.00 90.81 160 ALA A O 1
ATOM 1307 N N . LEU A 1 161 ? 8.204 -4.643 -17.243 1.00 89.19 161 LEU A N 1
ATOM 1308 C CA . LEU A 1 161 ? 8.077 -4.716 -18.704 1.00 89.19 161 LEU A CA 1
ATOM 1309 C C . LEU A 1 161 ? 6.921 -5.637 -19.142 1.00 89.19 161 LEU A C 1
ATOM 1311 O O . LEU A 1 161 ? 6.291 -5.393 -20.176 1.00 89.19 161 LEU A O 1
ATOM 1315 N N . PHE A 1 162 ? 6.571 -6.636 -18.328 1.00 89.69 162 PHE A N 1
ATOM 1316 C CA . PHE A 1 162 ? 5.464 -7.563 -18.582 1.00 89.69 162 PHE A CA 1
ATOM 1317 C C . PHE A 1 162 ? 4.122 -7.103 -17.997 1.00 89.69 162 PHE A C 1
ATOM 1319 O O . PHE A 1 162 ? 3.091 -7.706 -18.287 1.00 89.69 162 PHE A O 1
ATOM 1326 N N . SER A 1 163 ? 4.098 -6.035 -17.196 1.00 91.06 163 SER A N 1
ATOM 1327 C CA . SER A 1 163 ? 2.863 -5.524 -16.599 1.00 91.06 163 SER A CA 1
ATOM 1328 C C . SER A 1 163 ? 2.010 -4.777 -17.620 1.00 91.06 163 SER A C 1
ATOM 1330 O O . SER A 1 163 ? 2.517 -3.981 -18.410 1.00 91.06 163 SER A O 1
ATOM 1332 N N . ASN A 1 164 ? 0.692 -4.962 -17.560 1.00 91.62 164 ASN A N 1
ATOM 1333 C CA . ASN A 1 164 ? -0.256 -4.141 -18.318 1.00 91.62 164 ASN A CA 1
ATOM 1334 C C . ASN A 1 164 ? -0.522 -2.775 -17.660 1.00 91.62 164 ASN A C 1
ATOM 1336 O O . ASN A 1 164 ? -1.187 -1.937 -18.263 1.00 91.62 164 ASN A O 1
ATOM 1340 N N . LYS A 1 165 ? -0.036 -2.546 -16.431 1.00 91.62 165 LYS A N 1
ATOM 1341 C CA . LYS A 1 165 ? -0.171 -1.263 -15.723 1.00 91.62 165 LYS A CA 1
ATOM 1342 C C . LYS A 1 165 ? 0.883 -0.239 -16.148 1.00 91.62 165 LYS A C 1
ATOM 1344 O O . LYS A 1 165 ? 0.666 0.957 -15.985 1.00 91.62 165 LYS A O 1
ATOM 1349 N N . VAL A 1 166 ? 2.012 -0.697 -16.691 1.00 92.38 166 VAL A N 1
ATOM 1350 C CA . VAL A 1 166 ? 3.091 0.173 -17.175 1.00 92.38 166 VAL A CA 1
ATOM 1351 C C . VAL A 1 166 ? 2.806 0.572 -18.619 1.00 92.38 166 VAL A C 1
ATOM 1353 O O . VAL A 1 166 ? 2.562 -0.291 -19.467 1.00 92.38 166 VAL A O 1
ATOM 1356 N N . THR A 1 167 ? 2.833 1.874 -18.904 1.00 92.81 167 THR A N 1
ATOM 1357 C CA . THR A 1 167 ? 2.550 2.388 -20.248 1.00 92.81 167 THR A CA 1
ATOM 1358 C C . THR A 1 167 ? 3.673 2.049 -21.227 1.00 92.81 167 THR A C 1
ATOM 1360 O O . THR A 1 167 ? 4.805 1.765 -20.832 1.00 92.81 167 THR A O 1
ATOM 1363 N N . ILE A 1 168 ? 3.364 2.079 -22.523 1.00 89.44 168 ILE A N 1
ATOM 1364 C CA . ILE A 1 168 ? 4.343 1.800 -23.580 1.00 89.44 168 ILE A CA 1
ATOM 1365 C C . ILE A 1 168 ? 5.494 2.811 -23.539 1.00 89.44 168 ILE A C 1
ATOM 1367 O O . ILE A 1 168 ? 6.653 2.434 -23.711 1.00 89.44 168 ILE A O 1
ATOM 1371 N N . GLU A 1 169 ? 5.196 4.076 -23.257 1.00 91.88 169 GLU A N 1
ATOM 1372 C CA . GLU A 1 169 ? 6.185 5.149 -23.154 1.00 91.88 169 GLU A CA 1
ATOM 1373 C C . GLU A 1 169 ? 7.167 4.875 -22.013 1.00 91.88 169 GLU A C 1
ATOM 1375 O O . GLU A 1 169 ? 8.377 4.988 -22.197 1.00 91.88 169 GLU A O 1
ATOM 1380 N N . GLU A 1 170 ? 6.665 4.460 -20.848 1.00 91.62 170 GLU A N 1
ATOM 1381 C CA . GLU A 1 170 ? 7.512 4.139 -19.698 1.00 91.62 170 GLU A CA 1
ATOM 1382 C C . GLU A 1 170 ? 8.351 2.881 -19.954 1.00 91.62 170 GLU A C 1
ATOM 1384 O O . GLU A 1 170 ? 9.556 2.889 -19.704 1.00 91.62 170 GLU A O 1
ATOM 1389 N N . LYS A 1 171 ? 7.766 1.831 -20.548 1.00 90.69 171 LYS A N 1
ATOM 1390 C CA . LYS A 1 171 ? 8.520 0.634 -20.968 1.00 90.69 171 LYS A CA 1
ATOM 1391 C C . LYS A 1 171 ? 9.622 0.974 -21.965 1.00 90.69 171 LYS A C 1
ATOM 1393 O O . LYS A 1 171 ? 10.719 0.433 -21.865 1.00 90.69 171 LYS A O 1
ATOM 1398 N N . THR A 1 172 ? 9.351 1.879 -22.902 1.00 89.44 172 THR A N 1
ATOM 1399 C CA . THR A 1 172 ? 10.338 2.325 -23.893 1.00 89.44 172 THR A CA 1
ATOM 1400 C C . THR A 1 172 ? 11.519 3.006 -23.203 1.00 89.44 172 THR A C 1
ATOM 1402 O O . THR A 1 172 ? 12.656 2.605 -23.428 1.00 89.44 172 THR A O 1
ATOM 1405 N N . LYS A 1 173 ? 11.267 3.924 -22.258 1.00 90.06 173 LYS A N 1
ATOM 1406 C CA . LYS A 1 173 ? 12.330 4.561 -21.455 1.00 90.06 173 LYS A CA 1
ATOM 1407 C C . LYS A 1 173 ? 13.138 3.560 -20.630 1.00 90.06 173 LYS A C 1
ATOM 1409 O O . LYS A 1 173 ? 14.354 3.696 -20.512 1.00 90.06 173 LYS A O 1
ATOM 1414 N N . MET A 1 174 ? 12.472 2.561 -20.043 1.00 88.00 174 MET A N 1
ATOM 1415 C CA . MET A 1 174 ? 13.141 1.480 -19.310 1.00 88.00 174 MET A CA 1
ATOM 1416 C C . MET A 1 174 ? 14.115 0.720 -20.226 1.00 88.00 174 MET A C 1
ATOM 1418 O O . MET A 1 174 ? 15.265 0.506 -19.854 1.00 88.00 174 MET A O 1
ATOM 1422 N N . VAL A 1 175 ? 13.680 0.352 -21.434 1.00 85.81 175 VAL A N 1
ATOM 1423 C CA . VAL A 1 175 ? 14.499 -0.366 -22.427 1.00 85.81 175 VAL A CA 1
ATOM 1424 C C . VAL A 1 175 ? 15.651 0.489 -22.955 1.00 85.81 175 VAL A C 1
ATOM 1426 O O . VAL A 1 175 ? 16.775 0.000 -23.057 1.00 85.81 175 VAL A O 1
ATOM 1429 N N . GLU A 1 176 ? 15.411 1.765 -23.256 1.00 84.94 176 GLU A N 1
ATOM 1430 C CA . GLU A 1 176 ? 16.456 2.694 -23.702 1.00 84.94 176 GLU A CA 1
ATOM 1431 C C . GLU A 1 176 ? 17.576 2.812 -22.661 1.00 84.94 176 GLU A C 1
ATOM 1433 O O . GLU A 1 176 ? 18.755 2.704 -23.003 1.00 84.94 176 GLU A O 1
ATOM 1438 N N . LYS A 1 177 ? 17.223 2.935 -21.374 1.00 82.31 177 LYS A N 1
ATOM 1439 C CA . LYS A 1 177 ? 18.204 2.951 -20.278 1.00 82.31 177 LYS A CA 1
ATOM 1440 C C . LYS A 1 177 ? 18.994 1.644 -20.168 1.00 82.31 177 LYS A C 1
ATOM 1442 O O . LYS A 1 177 ? 20.194 1.696 -19.912 1.00 82.31 177 LYS A O 1
ATOM 1447 N N . LEU A 1 178 ? 18.372 0.489 -20.426 1.00 78.69 178 LEU A N 1
ATOM 1448 C CA . LEU A 1 178 ? 19.077 -0.802 -20.477 1.00 78.69 178 LEU A CA 1
ATOM 1449 C C . LEU A 1 178 ? 20.081 -0.895 -21.635 1.00 78.69 178 LEU A C 1
ATOM 1451 O O . LEU A 1 178 ? 21.097 -1.575 -21.500 1.00 78.69 178 LEU A O 1
ATOM 1455 N N . ALA A 1 179 ? 19.801 -0.241 -22.766 1.00 73.69 179 ALA A N 1
ATOM 1456 C CA . ALA A 1 179 ? 20.625 -0.309 -23.973 1.00 73.69 179 ALA A CA 1
ATOM 1457 C C . ALA A 1 179 ? 21.826 0.655 -23.959 1.00 73.69 179 ALA A C 1
ATOM 1459 O O . ALA A 1 179 ? 22.869 0.351 -24.543 1.00 73.69 179 ALA A O 1
ATOM 1460 N N . ILE A 1 180 ? 21.676 1.823 -23.329 1.00 67.69 180 ILE A N 1
ATOM 1461 C CA . ILE A 1 180 ? 22.680 2.899 -23.344 1.00 67.69 180 ILE A CA 1
ATOM 1462 C C . ILE A 1 180 ? 23.840 2.606 -22.396 1.00 67.69 180 ILE A C 1
ATOM 1464 O O . ILE A 1 180 ? 24.996 2.892 -22.720 1.00 67.69 180 ILE A O 1
ATOM 1468 N N . ASP A 1 181 ? 23.553 2.066 -21.218 1.00 58.75 181 ASP A N 1
ATOM 1469 C CA . ASP A 1 181 ? 24.535 2.089 -20.150 1.00 58.75 181 ASP A CA 1
ATOM 1470 C C . ASP A 1 181 ? 25.524 0.931 -20.299 1.00 58.75 181 ASP A C 1
ATOM 1472 O O . ASP A 1 181 ? 25.198 -0.217 -20.018 1.00 58.75 181 ASP A O 1
ATOM 1476 N N . LYS A 1 182 ? 26.734 1.200 -20.805 1.00 50.75 182 LYS A N 1
ATOM 1477 C CA . LYS A 1 182 ? 27.782 0.181 -20.984 1.00 50.75 182 LYS A CA 1
ATOM 1478 C C . LYS A 1 182 ? 28.611 -0.054 -19.718 1.00 50.75 182 LYS A C 1
ATOM 1480 O O . LYS A 1 182 ? 29.259 -1.097 -19.669 1.00 50.75 182 LYS A O 1
ATOM 1485 N N . ASP A 1 183 ? 28.488 0.785 -18.685 1.00 48.41 183 ASP A N 1
ATOM 1486 C CA . ASP A 1 183 ? 29.462 0.883 -17.580 1.00 48.41 183 ASP A CA 1
ATOM 1487 C C . ASP A 1 183 ? 28.840 0.863 -16.160 1.00 48.41 183 ASP A C 1
ATOM 1489 O O . ASP A 1 183 ? 29.367 1.438 -15.210 1.00 48.41 183 ASP A O 1
ATOM 1493 N N . LEU A 1 184 ? 27.699 0.187 -15.980 1.00 50.12 184 LEU A N 1
ATOM 1494 C CA . LEU A 1 184 ? 27.082 -0.009 -14.659 1.00 50.12 184 LEU A CA 1
ATOM 1495 C C . LEU A 1 184 ? 27.671 -1.216 -13.928 1.00 50.12 184 LEU A C 1
ATOM 1497 O O . LEU A 1 184 ? 27.036 -2.264 -13.812 1.00 50.12 184 LEU A O 1
ATOM 1501 N N . ASP A 1 185 ? 28.882 -1.063 -13.410 1.00 45.03 185 ASP A N 1
ATOM 1502 C CA . ASP A 1 185 ? 29.393 -1.972 -12.392 1.00 45.03 185 ASP A CA 1
ATOM 1503 C C . ASP A 1 185 ? 28.703 -1.695 -11.039 1.00 45.03 185 ASP A C 1
ATOM 1505 O O . ASP A 1 185 ? 28.900 -0.664 -10.395 1.00 45.03 185 ASP A O 1
ATOM 1509 N N . LYS A 1 186 ? 27.916 -2.676 -10.577 1.00 48.41 186 LYS A N 1
ATOM 1510 C CA . LYS A 1 186 ? 27.592 -2.956 -9.162 1.00 48.41 186 LYS A CA 1
ATOM 1511 C C . LYS A 1 186 ? 26.861 -1.866 -8.368 1.00 48.41 186 LYS A C 1
ATOM 1513 O O . LYS A 1 186 ? 27.015 -1.803 -7.142 1.00 48.41 186 LYS A O 1
ATOM 1518 N N . LYS A 1 187 ? 26.010 -1.042 -8.981 1.00 48.59 187 LYS A N 1
ATOM 1519 C CA . LYS A 1 187 ? 25.093 -0.182 -8.207 1.00 48.59 187 LYS A CA 1
ATOM 1520 C C . LYS A 1 187 ? 23.821 -0.949 -7.852 1.00 48.59 187 LYS A C 1
ATOM 1522 O O . LYS A 1 187 ? 22.742 -0.677 -8.365 1.00 48.59 187 LYS A O 1
ATOM 1527 N N . ARG A 1 188 ? 23.922 -1.841 -6.858 1.00 51.12 188 ARG A N 1
ATOM 1528 C CA . ARG A 1 188 ? 22.731 -2.196 -6.074 1.00 51.12 188 ARG A CA 1
ATOM 1529 C C . ARG A 1 188 ? 22.178 -0.902 -5.496 1.00 51.12 188 ARG A C 1
ATOM 1531 O O . ARG A 1 188 ? 22.896 -0.206 -4.775 1.00 51.12 188 ARG A O 1
ATOM 1538 N N . TRP A 1 189 ? 20.919 -0.585 -5.783 1.00 53.69 189 TRP A N 1
ATOM 1539 C CA . TRP A 1 189 ? 20.211 0.485 -5.089 1.00 53.69 189 TRP A CA 1
ATOM 1540 C C . TRP A 1 189 ? 20.057 0.080 -3.622 1.00 53.69 189 TRP A C 1
ATOM 1542 O O . TRP A 1 189 ? 19.076 -0.526 -3.205 1.00 53.69 189 TRP A O 1
ATOM 1552 N N . THR A 1 190 ? 21.076 0.374 -2.822 1.00 51.38 190 THR A N 1
ATOM 1553 C CA . THR A 1 190 ? 21.056 0.195 -1.367 1.00 51.38 190 THR A CA 1
ATOM 1554 C C . THR A 1 190 ? 20.321 1.337 -0.678 1.00 51.38 190 THR A C 1
ATOM 1556 O O . THR A 1 190 ? 20.009 1.236 0.507 1.00 51.38 190 THR A O 1
ATOM 1559 N N . THR A 1 191 ? 20.024 2.416 -1.411 1.00 58.09 191 THR A N 1
ATOM 1560 C CA . THR A 1 191 ? 19.410 3.623 -0.864 1.00 58.09 191 THR A CA 1
ATOM 1561 C C . THR A 1 191 ? 18.182 3.991 -1.681 1.00 58.09 191 THR A C 1
ATOM 1563 O O . THR A 1 191 ? 18.278 4.255 -2.876 1.00 58.09 191 THR A O 1
ATOM 1566 N N . ALA A 1 192 ? 17.024 4.002 -1.025 1.00 64.31 192 ALA A N 1
ATOM 1567 C CA . ALA A 1 192 ? 15.789 4.488 -1.616 1.00 64.31 192 ALA A CA 1
ATOM 1568 C C . ALA A 1 192 ? 15.934 5.958 -2.061 1.00 64.31 192 ALA A C 1
ATOM 1570 O O . ALA A 1 192 ? 16.634 6.722 -1.382 1.00 64.31 192 ALA A O 1
ATOM 1571 N N . PRO A 1 193 ? 15.238 6.384 -3.129 1.00 69.50 193 PRO A N 1
ATOM 1572 C CA . PRO A 1 193 ? 15.185 7.779 -3.539 1.00 69.50 193 PRO A CA 1
ATOM 1573 C C . PRO A 1 193 ? 14.835 8.714 -2.376 1.00 69.50 193 PRO A C 1
ATOM 1575 O O . PRO A 1 193 ? 14.044 8.379 -1.482 1.00 69.50 193 PRO A O 1
ATOM 1578 N N . GLN A 1 194 ? 15.453 9.898 -2.364 1.00 67.25 194 GLN A N 1
ATOM 1579 C CA . GLN A 1 194 ? 15.222 10.866 -1.293 1.00 67.25 194 GLN A CA 1
ATOM 1580 C C . GLN A 1 194 ? 13.806 11.430 -1.356 1.00 67.25 194 GLN A C 1
ATOM 1582 O O . GLN A 1 194 ? 13.110 11.413 -0.336 1.00 67.25 194 GLN A O 1
ATOM 1587 N N . ASP A 1 195 ? 13.380 11.822 -2.552 1.00 76.19 195 ASP A N 1
ATOM 1588 C CA . ASP A 1 195 ? 12.038 12.299 -2.850 1.00 76.19 195 ASP A CA 1
ATOM 1589 C C . ASP A 1 195 ? 11.214 11.182 -3.511 1.00 76.19 195 ASP A C 1
ATOM 1591 O O . ASP A 1 195 ? 11.582 10.718 -4.588 1.00 76.19 195 ASP A O 1
ATOM 1595 N N . PRO A 1 196 ? 10.118 10.725 -2.883 1.00 73.25 196 PRO A N 1
ATOM 1596 C CA . PRO A 1 196 ? 9.213 9.769 -3.497 1.00 73.25 196 PRO A CA 1
ATOM 1597 C C . PRO A 1 196 ? 8.536 10.298 -4.755 1.00 73.25 196 PRO A C 1
ATOM 1599 O O . PRO A 1 196 ? 8.284 9.515 -5.650 1.00 73.25 196 PRO A O 1
ATOM 1602 N N . SER A 1 197 ? 8.219 11.591 -4.837 1.00 74.50 197 SER A N 1
ATOM 1603 C CA . SER A 1 197 ? 7.264 12.117 -5.821 1.00 74.50 197 SER A CA 1
ATOM 1604 C C . SER A 1 197 ? 7.771 12.188 -7.264 1.00 74.50 197 SER A C 1
ATOM 1606 O O . SER A 1 197 ? 6.965 12.317 -8.184 1.00 74.50 197 SER A O 1
ATOM 1608 N N . SER A 1 198 ? 9.084 12.101 -7.463 1.00 78.31 198 SER A N 1
ATOM 1609 C CA . SER A 1 198 ? 9.746 12.297 -8.756 1.00 78.31 198 SER A CA 1
ATOM 1610 C C . SER A 1 198 ? 10.261 11.006 -9.396 1.00 78.31 198 SER A C 1
ATOM 1612 O O . SER A 1 198 ? 10.786 11.047 -10.506 1.00 78.31 198 SER A O 1
ATOM 1614 N N . VAL A 1 199 ? 10.119 9.864 -8.724 1.00 85.69 199 VAL A N 1
ATOM 1615 C CA . VAL A 1 199 ? 10.748 8.608 -9.147 1.00 85.69 199 VAL A CA 1
ATOM 1616 C C . VAL A 1 199 ? 9.870 7.894 -10.162 1.00 85.69 199 VAL A C 1
ATOM 1618 O O . VAL A 1 199 ? 8.700 7.616 -9.908 1.00 85.69 199 VAL A O 1
ATOM 1621 N N . THR A 1 200 ? 10.446 7.536 -11.303 1.00 89.31 200 THR A N 1
ATOM 1622 C CA . THR A 1 200 ? 9.792 6.682 -12.301 1.00 89.31 200 THR A CA 1
ATOM 1623 C C . THR A 1 200 ? 10.373 5.270 -12.284 1.00 89.31 200 THR A C 1
ATOM 1625 O O . THR A 1 200 ? 11.435 5.031 -11.706 1.00 89.31 200 THR A O 1
ATOM 1628 N N . LEU A 1 201 ? 9.701 4.308 -12.926 1.00 88.81 201 LEU A N 1
ATOM 1629 C CA . LEU A 1 201 ? 10.241 2.948 -13.037 1.00 88.81 201 LEU A CA 1
ATOM 1630 C C . LEU A 1 201 ? 11.531 2.958 -13.849 1.00 88.81 201 LEU A C 1
ATOM 1632 O O . LEU A 1 201 ? 12.490 2.282 -13.485 1.00 88.81 201 LEU A O 1
ATOM 1636 N N . SER A 1 202 ? 11.585 3.777 -14.899 1.00 87.06 202 SER A N 1
ATOM 1637 C CA . SER A 1 202 ? 12.787 3.954 -15.704 1.00 87.06 202 SER A CA 1
ATOM 1638 C C . SER A 1 202 ? 13.978 4.433 -14.869 1.00 87.06 202 SER A C 1
ATOM 1640 O O . SER A 1 202 ? 15.110 4.075 -15.170 1.00 87.06 202 SER A O 1
ATOM 1642 N N . ASP A 1 203 ? 13.778 5.233 -13.818 1.00 84.69 203 ASP A N 1
ATOM 1643 C CA . ASP A 1 203 ? 14.870 5.713 -12.952 1.00 84.69 203 ASP A CA 1
ATOM 1644 C C . ASP A 1 203 ? 15.480 4.612 -12.092 1.00 84.69 203 ASP A C 1
ATOM 1646 O O . ASP A 1 203 ? 16.617 4.751 -11.655 1.00 84.69 203 ASP A O 1
ATOM 1650 N N . LEU A 1 204 ? 14.752 3.516 -11.886 1.00 84.00 204 LEU A N 1
ATOM 1651 C CA . LEU A 1 204 ? 15.167 2.389 -11.055 1.00 84.00 204 LEU A CA 1
ATOM 1652 C C . LEU A 1 204 ? 15.812 1.254 -11.864 1.00 84.00 204 LEU A C 1
ATOM 1654 O O . LEU A 1 204 ? 16.405 0.346 -11.283 1.00 84.00 204 LEU A O 1
ATOM 1658 N N . VAL A 1 205 ? 15.704 1.298 -13.194 1.00 82.00 205 VAL A N 1
ATOM 1659 C CA . VAL A 1 205 ? 16.252 0.282 -14.095 1.00 82.00 205 VAL A CA 1
ATOM 1660 C C . VAL A 1 205 ? 17.769 0.414 -14.212 1.00 82.00 205 VAL A C 1
ATOM 1662 O O . VAL A 1 205 ? 18.301 1.478 -14.520 1.00 82.00 205 VAL A O 1
ATOM 1665 N N . THR A 1 206 ? 18.463 -0.705 -14.019 1.00 76.88 206 THR A N 1
ATOM 1666 C CA . THR A 1 206 ? 19.913 -0.862 -14.228 1.00 76.88 206 THR A CA 1
ATOM 1667 C C . THR A 1 206 ? 20.209 -2.122 -15.049 1.00 76.88 206 THR A C 1
ATOM 1669 O O . THR A 1 206 ? 19.297 -2.907 -15.320 1.00 76.88 206 THR A O 1
ATOM 1672 N N . LYS A 1 207 ? 21.473 -2.383 -15.416 1.00 71.81 207 LYS A N 1
ATOM 1673 C CA . LYS A 1 207 ? 21.852 -3.648 -16.078 1.00 71.81 207 LYS A CA 1
ATOM 1674 C C . LYS A 1 207 ? 21.451 -4.888 -15.278 1.00 71.81 207 LYS A C 1
ATOM 1676 O O . LYS A 1 207 ? 21.083 -5.890 -15.887 1.00 71.81 207 LYS A O 1
ATOM 1681 N N . GLU A 1 208 ? 21.484 -4.840 -13.945 1.00 71.94 208 GLU A N 1
ATOM 1682 C CA . GLU A 1 208 ? 21.061 -5.971 -13.114 1.00 71.94 208 GLU A CA 1
ATOM 1683 C C . GLU A 1 208 ? 19.567 -6.303 -13.287 1.00 71.94 208 GLU A C 1
ATOM 1685 O O . GLU A 1 208 ? 19.168 -7.439 -13.057 1.00 71.94 208 GLU A O 1
ATOM 1690 N N . SER A 1 209 ? 18.750 -5.403 -13.846 1.00 76.88 209 SER A N 1
ATOM 1691 C CA . SER A 1 209 ? 17.373 -5.741 -14.252 1.00 76.88 209 SER A CA 1
ATOM 1692 C C . SER A 1 209 ? 17.315 -6.855 -15.301 1.00 76.88 209 SER A C 1
ATOM 1694 O O . SER A 1 209 ? 16.314 -7.565 -15.372 1.00 76.88 209 SER A O 1
ATOM 1696 N N . LEU A 1 210 ? 18.378 -7.048 -16.097 1.00 73.56 210 LEU A N 1
ATOM 1697 C CA . LEU A 1 210 ? 18.508 -8.162 -17.048 1.00 73.56 210 LEU A CA 1
ATOM 1698 C C . LEU A 1 210 ? 18.877 -9.488 -16.365 1.00 73.56 210 LEU A C 1
ATOM 1700 O O . LEU A 1 210 ? 18.721 -10.551 -16.971 1.00 73.56 210 LEU A O 1
ATOM 1704 N N . PHE A 1 211 ? 19.334 -9.456 -15.110 1.00 72.56 211 PHE A N 1
ATOM 1705 C CA . PHE A 1 211 ? 19.646 -10.662 -14.345 1.00 72.56 211 PHE A CA 1
ATOM 1706 C C . PHE A 1 211 ? 18.408 -11.554 -14.219 1.00 72.56 211 PHE A C 1
ATOM 1708 O O . PHE A 1 211 ? 18.469 -12.733 -14.556 1.00 72.56 211 PHE A O 1
ATOM 1715 N N . SER A 1 212 ? 17.252 -10.975 -13.879 1.00 68.25 212 SER A N 1
ATOM 1716 C CA . SER A 1 212 ? 15.982 -11.711 -13.821 1.00 68.25 212 SER A CA 1
ATOM 1717 C C . SER A 1 212 ? 15.598 -12.348 -15.157 1.00 68.25 212 SER A C 1
ATOM 1719 O O . SER A 1 212 ? 15.048 -13.443 -15.167 1.00 68.25 212 SER A O 1
ATOM 1721 N N . PHE A 1 213 ? 15.912 -11.717 -16.294 1.00 72.69 213 PHE A N 1
ATOM 1722 C CA . PHE A 1 213 ? 15.659 -12.305 -17.616 1.00 72.69 213 PHE A CA 1
ATOM 1723 C C . PHE A 1 213 ? 16.556 -13.518 -17.864 1.00 72.69 213 PHE A C 1
ATOM 1725 O O . PHE A 1 213 ? 16.084 -14.539 -18.358 1.00 72.69 213 PHE A O 1
ATOM 1732 N N . THR A 1 214 ? 17.822 -13.427 -17.457 1.00 72.94 214 THR A N 1
ATOM 1733 C CA . THR A 1 214 ? 18.792 -14.522 -17.576 1.00 72.94 214 THR A CA 1
ATOM 1734 C C . THR A 1 214 ? 18.389 -15.709 -16.697 1.00 72.94 214 THR A C 1
ATOM 1736 O O . THR A 1 214 ? 18.308 -16.836 -17.184 1.00 72.94 214 THR A O 1
ATOM 1739 N N . GLU A 1 215 ? 18.055 -15.457 -15.429 1.00 75.38 215 GLU A N 1
ATOM 1740 C CA . GLU A 1 215 ? 17.624 -16.485 -14.469 1.00 75.38 215 GLU A CA 1
ATOM 1741 C C . GLU A 1 215 ? 16.312 -17.160 -14.883 1.00 75.38 215 GLU A C 1
ATOM 1743 O O . GLU A 1 215 ? 16.174 -18.383 -14.808 1.00 75.38 215 GLU A O 1
ATOM 1748 N N . LEU A 1 216 ? 15.354 -16.382 -15.394 1.00 75.88 216 LEU A N 1
ATOM 1749 C CA . LEU A 1 216 ? 14.079 -16.900 -15.895 1.00 75.88 216 LEU A CA 1
ATOM 1750 C C . LEU A 1 216 ? 14.190 -17.530 -17.293 1.00 75.88 216 LEU A C 1
ATOM 1752 O O . LEU A 1 216 ? 13.178 -17.984 -17.828 1.00 75.88 216 LEU A O 1
ATOM 1756 N N . LYS A 1 217 ? 15.397 -17.585 -17.879 1.00 77.50 217 LYS A N 1
ATOM 1757 C CA . LYS A 1 217 ? 15.661 -18.090 -19.240 1.00 77.50 217 LYS A CA 1
ATOM 1758 C C . LYS A 1 217 ? 14.780 -17.417 -20.296 1.00 77.50 217 LYS A C 1
ATOM 1760 O O . LYS A 1 217 ? 14.354 -18.046 -21.265 1.00 77.50 217 LYS A O 1
ATOM 1765 N N . LEU A 1 218 ? 14.489 -16.139 -20.085 1.00 74.56 218 LEU A N 1
ATOM 1766 C CA . LEU A 1 218 ? 13.793 -15.295 -21.039 1.00 74.56 218 LEU A CA 1
ATOM 1767 C C . LEU A 1 218 ? 14.804 -14.811 -22.071 1.00 74.56 218 LEU A C 1
ATOM 1769 O O . LEU A 1 218 ? 15.935 -14.461 -21.735 1.00 74.56 218 LEU A O 1
ATOM 1773 N N . ASP A 1 219 ? 14.393 -14.797 -23.334 1.00 66.81 219 ASP A N 1
ATOM 1774 C CA . ASP A 1 219 ? 15.253 -14.332 -24.410 1.00 66.81 219 ASP A CA 1
ATOM 1775 C C . ASP A 1 219 ? 15.620 -12.857 -24.183 1.00 66.81 219 ASP A C 1
ATOM 1777 O O . ASP A 1 219 ? 14.771 -11.967 -24.227 1.00 66.81 219 ASP A O 1
ATOM 1781 N N . ALA A 1 220 ? 16.899 -12.589 -23.918 1.00 57.47 220 ALA A N 1
ATOM 1782 C CA . ALA A 1 220 ? 17.411 -11.237 -23.718 1.00 57.47 220 ALA A CA 1
ATOM 1783 C C . ALA A 1 220 ? 17.453 -10.421 -25.024 1.00 57.47 220 ALA A C 1
ATOM 1785 O O . ALA A 1 220 ? 17.736 -9.228 -24.978 1.00 57.47 220 ALA A O 1
ATOM 1786 N N . SER A 1 221 ? 17.142 -11.030 -26.176 1.00 58.12 221 SER A N 1
ATOM 1787 C CA . SER A 1 221 ? 16.837 -10.340 -27.435 1.00 58.12 221 SER A CA 1
ATOM 1788 C C . SER A 1 221 ? 15.382 -9.861 -27.526 1.00 58.12 221 SER A C 1
ATOM 1790 O O . SER A 1 221 ? 14.958 -9.376 -28.568 1.00 58.12 221 SER A O 1
ATOM 1792 N N . PHE A 1 222 ? 14.609 -9.962 -26.441 1.00 56.03 222 PHE A N 1
ATOM 1793 C CA . PHE A 1 222 ? 13.267 -9.392 -26.321 1.00 56.03 222 PHE A CA 1
ATOM 1794 C C . PHE A 1 222 ? 13.219 -7.844 -26.281 1.00 56.03 222 PHE A C 1
ATOM 1796 O O . PHE A 1 222 ? 12.265 -7.289 -26.829 1.00 56.03 222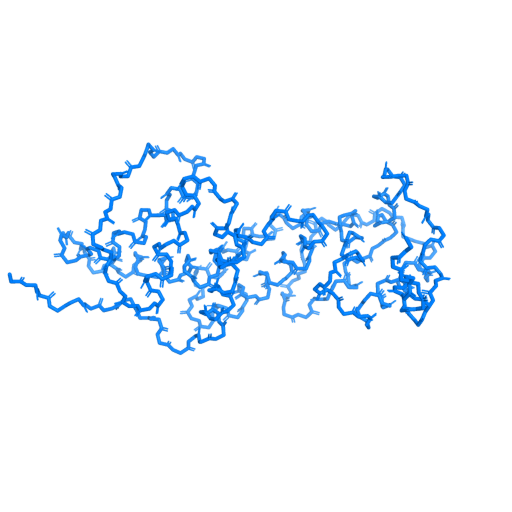 PHE A O 1
ATOM 1803 N N . PRO A 1 223 ? 14.198 -7.104 -25.706 1.00 52.06 223 PRO A N 1
ATOM 1804 C CA . PRO A 1 223 ? 14.129 -5.642 -25.631 1.00 52.06 223 PRO A CA 1
ATOM 1805 C C . PRO A 1 223 ? 14.435 -4.816 -26.904 1.00 52.06 223 PRO A C 1
ATOM 1807 O O . PRO A 1 223 ? 14.052 -3.652 -26.899 1.00 52.06 223 PRO A O 1
ATOM 1810 N N . PRO A 1 224 ? 15.052 -5.271 -28.014 1.00 45.47 224 PRO A N 1
ATOM 1811 C CA . PRO A 1 224 ? 15.265 -4.441 -29.194 1.00 45.47 224 PRO A CA 1
ATOM 1812 C C . PRO A 1 224 ? 14.117 -4.636 -30.189 1.00 45.47 224 PRO A C 1
ATOM 1814 O O . PRO A 1 224 ? 14.319 -4.986 -31.348 1.00 45.47 224 PRO A O 1
ATOM 1817 N N . ILE A 1 225 ? 12.885 -4.457 -29.734 1.00 45.12 225 ILE A N 1
ATOM 1818 C CA . ILE A 1 225 ? 11.722 -4.418 -30.609 1.00 45.12 225 ILE A CA 1
ATOM 1819 C C . ILE A 1 225 ? 10.950 -3.181 -30.184 1.00 45.12 225 ILE A C 1
ATOM 1821 O O . ILE A 1 225 ? 10.365 -3.146 -29.103 1.00 45.12 225 ILE A O 1
ATOM 1825 N N . SER A 1 226 ? 10.990 -2.141 -31.023 1.00 43.03 226 SER A N 1
ATOM 1826 C CA . SER A 1 226 ? 10.148 -0.956 -30.849 1.00 43.03 226 SER A CA 1
ATOM 1827 C C . SER A 1 226 ? 8.729 -1.412 -30.497 1.00 43.03 226 SER A C 1
ATOM 1829 O O . SER A 1 226 ? 8.191 -2.313 -31.148 1.00 43.03 226 SER A O 1
ATOM 1831 N N . CYS A 1 227 ? 8.124 -0.840 -29.454 1.00 43.81 227 CYS A N 1
ATOM 1832 C CA . CYS A 1 227 ? 6.825 -1.299 -28.950 1.00 43.81 227 CYS A CA 1
ATOM 1833 C C . CYS A 1 227 ? 5.723 -1.357 -30.033 1.00 43.81 227 CYS A C 1
ATOM 1835 O O . CYS A 1 227 ? 4.761 -2.106 -29.876 1.00 43.81 227 CYS A O 1
ATOM 1837 N N . ALA A 1 228 ? 5.912 -0.672 -31.169 1.00 41.22 228 ALA A N 1
ATOM 1838 C CA . ALA A 1 228 ? 5.094 -0.771 -32.378 1.00 41.22 228 ALA A CA 1
ATOM 1839 C C . ALA A 1 228 ? 4.917 -2.208 -32.923 1.00 41.22 228 ALA A C 1
ATOM 1841 O O . ALA A 1 228 ? 3.894 -2.520 -33.526 1.00 41.22 228 ALA A O 1
ATOM 1842 N N . GLN A 1 229 ? 5.865 -3.122 -32.705 1.00 42.44 229 GLN A N 1
ATOM 1843 C CA . GLN A 1 229 ? 5.778 -4.500 -33.215 1.00 42.44 229 GLN A CA 1
ATOM 1844 C C . GLN A 1 229 ? 5.116 -5.482 -32.224 1.00 42.44 229 GLN A C 1
ATOM 1846 O O . GLN A 1 229 ? 4.743 -6.589 -32.618 1.00 42.44 229 GLN A O 1
ATOM 1851 N N . LEU A 1 230 ? 4.906 -5.089 -30.958 1.00 41.97 230 LEU A N 1
ATOM 1852 C CA . LEU A 1 230 ? 4.191 -5.898 -29.954 1.00 41.97 230 LEU A CA 1
ATOM 1853 C C . LEU A 1 230 ? 2.665 -5.885 -30.155 1.00 41.97 230 LEU A C 1
ATOM 1855 O O . LEU A 1 230 ? 1.954 -6.760 -29.654 1.00 41.97 230 LEU A O 1
ATOM 1859 N N . GLU A 1 231 ? 2.146 -4.916 -30.906 1.00 42.41 231 GLU A N 1
ATOM 1860 C CA . GLU A 1 231 ? 0.730 -4.852 -31.284 1.00 42.41 231 GLU A CA 1
ATOM 1861 C C . GLU A 1 231 ? 0.411 -5.794 -32.455 1.00 42.41 231 GLU A C 1
ATOM 1863 O O . GLU A 1 231 ? -0.621 -6.463 -32.441 1.00 42.41 231 GLU A O 1
ATOM 1868 N N . GLY A 1 232 ? 1.346 -5.972 -33.397 1.00 37.41 232 GLY A N 1
ATOM 1869 C CA . GLY A 1 232 ? 1.159 -6.815 -34.586 1.00 37.41 232 GLY A CA 1
ATOM 1870 C C . GLY A 1 232 ? 1.051 -8.323 -34.321 1.00 37.41 232 GLY A C 1
ATOM 1871 O O . GLY A 1 232 ? 0.572 -9.056 -35.182 1.00 37.41 232 GLY A O 1
ATOM 1872 N N . LYS A 1 233 ? 1.454 -8.812 -33.138 1.00 41.06 233 LYS A N 1
ATOM 1873 C CA . LYS A 1 233 ? 1.382 -10.245 -32.779 1.00 41.06 233 LYS A CA 1
ATOM 1874 C C . LYS A 1 233 ? 0.178 -10.632 -31.914 1.00 41.06 233 LYS A C 1
ATOM 1876 O O . LYS A 1 233 ? -0.037 -11.820 -31.695 1.00 41.06 233 LYS A O 1
ATOM 1881 N N . ARG A 1 234 ? -0.639 -9.674 -31.453 1.00 43.53 234 ARG A N 1
ATOM 1882 C CA . ARG A 1 234 ? -1.881 -9.959 -30.697 1.00 43.53 234 ARG A CA 1
ATOM 1883 C C . ARG A 1 234 ? -3.105 -10.227 -31.586 1.00 43.53 234 ARG A C 1
ATOM 1885 O O . ARG A 1 234 ? -4.186 -10.469 -31.065 1.00 43.53 234 ARG A O 1
ATOM 1892 N N . GLY A 1 235 ? -2.927 -10.222 -32.909 1.00 36.62 235 GLY A N 1
ATOM 1893 C CA . GLY A 1 235 ? -3.979 -10.433 -33.908 1.00 36.62 235 GLY A CA 1
ATOM 1894 C C . GLY A 1 235 ? -4.001 -11.815 -34.572 1.00 36.62 235 GLY A C 1
ATOM 1895 O O . GLY A 1 235 ? -4.416 -11.899 -35.723 1.00 36.62 235 GLY A O 1
ATOM 1896 N N . VAL A 1 236 ? -3.551 -12.889 -33.912 1.00 36.94 236 VAL A N 1
ATOM 1897 C CA . VAL A 1 236 ? -3.760 -14.249 -34.445 1.00 36.94 236 VAL A CA 1
ATOM 1898 C C . VAL A 1 236 ? -5.081 -14.786 -33.898 1.00 36.94 236 VAL A C 1
ATOM 1900 O O . VAL A 1 236 ? -5.223 -15.006 -32.697 1.00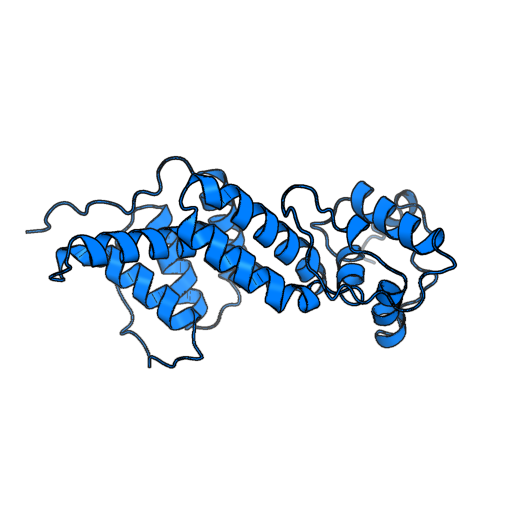 36.94 236 VAL A O 1
ATOM 1903 N N . GLN A 1 237 ? -6.060 -14.924 -34.794 1.00 30.88 237 GLN A N 1
ATOM 1904 C CA . GLN A 1 237 ? -7.370 -15.509 -34.517 1.00 30.88 237 GLN A CA 1
ATOM 1905 C C . GLN A 1 237 ? -7.255 -16.961 -34.021 1.00 30.88 237 GLN A C 1
ATOM 1907 O O . GLN A 1 237 ? -6.311 -17.653 -34.408 1.00 30.88 237 GLN A O 1
ATOM 1912 N N . PRO A 1 238 ? -8.211 -17.444 -33.206 1.00 37.41 238 PRO A N 1
ATOM 1913 C CA . PRO A 1 238 ? -8.281 -18.857 -32.864 1.00 37.41 238 PRO A CA 1
ATOM 1914 C C . PRO A 1 238 ? -8.609 -19.671 -34.122 1.00 37.41 238 PRO A C 1
ATOM 1916 O O . PRO A 1 238 ? -9.647 -19.454 -34.748 1.00 37.41 238 PRO A O 1
ATOM 1919 N N . GLY A 1 239 ? -7.696 -20.572 -34.486 1.00 37.94 239 GLY A N 1
ATOM 1920 C CA . GLY A 1 239 ? -7.983 -21.740 -35.318 1.00 37.94 239 GLY A CA 1
ATOM 1921 C C . GLY A 1 239 ? -8.343 -22.926 -34.439 1.00 37.94 239 GLY A C 1
ATOM 1922 O O . GLY A 1 239 ? -7.771 -23.009 -33.326 1.00 37.94 239 GLY A O 1
#

pLDDT: mean 78.37, std 17.51, range [30.72, 95.94]

Sequence (239 aa):
MLRSSTKPRLAGHDEWKRTTLEALAKAAATTRDDYKELAELTAKAIKGEVPTTFRKPGAHHYARWMAKAIYTIKMTMFKNEFELTPRELRSLQEMSVFIILIYARAWFEAPLAADAPFNDLTLFHDLHKYRDLNSKISDAMVKTFKRHFWYLGTDLVGLALFSNKVTIEEKTKMVEKLAIDKDLDKKRWTTAPQDPSSVTLSDLVTKESLFSFTELKLDASFPPISCAQLEGKRGVQPG